Protein 1B73 (pdb70)

GO terms:
  GO:0008881 glutamate racemase activity (F, EXP)

CATH classification: 3.40.50.1860 (+1 more: 3.40.50.1860)

Solvent-accessible surface area: 12298 Å² total; per-residue (Å²): 41,55,0,0,0,1,10,15,11,31,54,0,0,59,6,2,83,25,0,46,128,104,7,149,70,0,20,1,2,0,2,0,0,14,58,65,70,86,6,15,122,108,69,119,110,19,0,14,113,12,0,39,82,4,0,15,23,0,79,113,44,49,8,61,4,0,0,0,15,16,13,4,0,10,12,46,0,35,126,76,0,105,153,78,10,153,37,62,11,32,6,5,5,72,15,0,0,122,34,0,30,145,89,0,199,75,63,65,0,0,0,0,0,24,33,12,1,29,158,24,13,3,3,35,124,49,0,108,147,40,49,12,90,31,24,26,83,29,4,4,94,57,59,117,162,31,142,54,59,108,9,124,37,126,66,6,108,125,21,1,92,130,53,0,134,70,0,105,70,91,20,37,0,1,0,21,10,33,71,92,57,0,2,73,84,106,31,0,35,109,37,26,31,135,13,88,31,7,84,20,16,77,12,0,0,79,46,0,112,132,114,15,135,71,65,25,98,40,48,40,68,0,9,0,42,59,73,23,108,89,6,89,103,71,1,77,101,46,30,56,172,88,83,102,33,64,76,11,118,38,161,151

Secondary structure (DSSP, 8-state):
-EEEEEESSSGGGTHHHHHHHHSTT-EEEEEE-TTT---TTS-HHHHHHHHHHHHHHHHTTT-SEEEE--HHHHTTSHHHHHHHSSS-EEESHHHHHHHHHHH-SS-EEEEEE-HHHHHH-HHHHHHHTTS-EEEEEEPP--TTTS-GGGGSGGGHHHHHHHHSTTTTTT-SEEEE----TT--HHHHHHHS-S-EEE-HHHHHHHTTTTT----S---EEEEESS--TTHHHHHHHHHSS---EEETTS--

Sequence (252 aa):
MKIGIFDSGVGGLTVLKAIRNRYRKVDIVYLGDTARVPYGIRSKDTIIRYSLECAGFLKDKGVDIIVVACNTASAYALERLKKEINVPVFGVIEPGVKEALKKSRNKKIGVIGTPATVKSGAYQRKLEEGGADVFAKACPLFAPLAEEGLLEGEITRKVVEHYLKEFKGKIDTLILGCTHYPLLKKEIKKFLGDAEVVDSSEALSLSLHNFIKDDGSSSLELFFTDLSPNLQFLIKLILGRDYPVKLAEGVF

Organism: Aquifex pyrophilus (NCBI:txid2714)

Foldseek 3Di:
DEEEEEEQACPRVLLVVLLCVVLVAHHYEYEHAPVVRVQLVDDLVVLQVVVLVSLVLVVVVVGAEYEYEALLSQLRHPVVNVVPRVHHYHYLQLLLQVVQLVPFDQQAEEEEAAPRNLVSCSNVVSSVVSPHRYDYFYDDPPCVPDNLVVCPPPNVLVVQCVGCVVVQARHQEYEHRDDDPPRHVVSNCPRRPPHHYGPSSNSRSVVCVVVDDSHHRSHYAAEYQDPDDCSQVVSCVSNVHGDDHAYRVGVD

Nearest PDB structures (foldseek):
  1b73-assembly1_A  TM=1.004E+00  e=2.971E-51  Aquifex pyrophilus
  2gzm-assembly1_A  TM=8.360E-01  e=8.674E-23  Bacillus anthracis
  3isv-assembly2_A  TM=8.421E-01  e=7.686E-21  Listeria monocytogenes EGD-e
  2dwu-assembly2_C  TM=8.526E-01  e=7.686E-21  Bacillus anthracis
  2jfq-assembly1_B  TM=8.556E-01  e=6.598E-20  Staphylococcus aureus

InterPro domains:
  IPR001920 Asp/Glu racemase [G3DSA:3.40.50.1860] (3-229)
  IPR001920 Asp/Glu racemase [G3DSA:3.40.50.1860] (92-200)
  IPR001920 Asp/Glu racemase [SSF53681] (1-103)
  IPR001920 Asp/Glu racemase [SSF53681] (106-245)
  IPR004391 Glutamate racemase [MF_00258] (1-242)
  IPR004391 Glutamate racemase [TIGR00067] (3-215)
  IPR015942 Asp/Glu/hydantoin racemase [PF01177] (18-203)
  IPR018187 Asp/Glu racemase, active site 1 [PS00923] (67-75)
  IPR033134 Asp/Glu racemase, active site 2 [PS00924] (174-184)

Structure (mmCIF, N/CA/C/O backbone):
data_1B73
#
_entry.id   1B73
#
_cell.length_a   72.170
_cell.length_b   72.170
_cell.length_c   184.990
_cell.angle_alpha   90.00
_cell.angle_beta   90.00
_cell.angle_gamma   120.00
#
_symmetry.space_group_name_H-M   'P 65 2 2'
#
loop_
_entity.id
_entity.type
_entity.pdbx_description
1 polymer 'GLUTAMATE RACEMASE'
2 water water
#
loop_
_atom_site.group_PDB
_atom_site.id
_atom_site.type_symbol
_atom_site.label_atom_id
_atom_site.label_alt_id
_atom_site.label_comp_id
_atom_site.label_asym_id
_atom_site.label_entity_id
_atom_site.label_seq_id
_atom_site.pdbx_PDB_ins_code
_atom_site.Cartn_x
_atom_site.Cartn_y
_atom_site.Cartn_z
_atom_site.occupancy
_atom_site.B_iso_or_equiv
_atom_site.auth_seq_id
_atom_site.auth_comp_id
_atom_site.auth_asym_id
_atom_site.auth_atom_id
_atom_site.pdbx_PDB_model_num
ATOM 1 N N . MET A 1 1 ? 36.522 52.832 40.624 1.00 42.76 1 MET A N 1
ATOM 2 C CA . MET A 1 1 ? 35.646 51.702 40.412 1.00 34.95 1 MET A CA 1
ATOM 3 C C . MET A 1 1 ? 35.577 51.386 38.910 1.00 38.05 1 MET A C 1
ATOM 4 O O . MET A 1 1 ? 35.175 52.228 38.102 1.00 37.04 1 MET A O 1
ATOM 9 N N . LYS A 1 2 ? 35.974 50.170 38.552 1.00 32.38 2 LYS A N 1
ATOM 10 C CA . LYS A 1 2 ? 35.899 49.688 37.184 1.00 26.11 2 LYS A CA 1
ATOM 11 C C . LYS A 1 2 ? 35.090 48.415 37.248 1.00 23.44 2 LYS A C 1
ATOM 12 O O . LYS A 1 2 ? 35.431 47.518 38.033 1.00 21.27 2 LYS A O 1
ATOM 18 N N . ILE A 1 3 ? 34.041 48.304 36.410 1.00 19.13 3 ILE A N 1
ATOM 19 C CA . ILE A 1 3 ? 33.210 47.089 36.409 1.00 16.63 3 ILE A CA 1
ATOM 20 C C . ILE A 1 3 ? 33.584 46.272 35.200 1.00 18.06 3 ILE A C 1
ATOM 21 O O . ILE A 1 3 ? 33.896 46.842 34.163 1.00 21.36 3 ILE A O 1
ATOM 26 N N . GLY A 1 4 ? 33.778 44.963 35.389 1.00 15.97 4 GLY A N 1
ATOM 27 C CA . GLY A 1 4 ? 34.086 44.092 34.279 1.00 8.43 4 GLY A CA 1
ATOM 28 C C . GLY A 1 4 ? 32.872 43.217 34.067 1.00 17.01 4 GLY A C 1
ATOM 29 O O . GLY A 1 4 ? 32.412 42.625 35.036 1.00 19.85 4 GLY A O 1
ATOM 30 N N . ILE A 1 5 ? 32.232 43.285 32.882 1.00 18.55 5 ILE A N 1
ATOM 31 C CA . ILE A 1 5 ? 31.082 42.428 32.627 1.00 15.00 5 ILE A CA 1
ATOM 32 C C . ILE A 1 5 ? 31.595 41.418 31.647 1.00 19.17 5 ILE A C 1
ATOM 33 O O . ILE A 1 5 ? 32.431 41.738 30.816 1.00 28.25 5 ILE A O 1
ATOM 38 N N . PHE A 1 6 ? 31.130 40.186 31.710 1.00 19.08 6 PHE A N 1
ATOM 39 C CA . PHE A 1 6 ? 31.647 39.252 30.737 1.00 16.10 6 PHE A CA 1
ATOM 40 C C . PHE A 1 6 ? 30.523 38.370 30.311 1.00 22.00 6 PHE A C 1
ATOM 41 O O . PHE A 1 6 ? 29.691 38.033 31.114 1.00 18.02 6 PHE A O 1
ATOM 49 N N . ASP A 1 7 ? 30.487 38.023 29.024 1.00 25.91 7 ASP A N 1
ATOM 50 C CA . ASP A 1 7 ? 29.403 37.186 28.470 1.00 28.67 7 ASP A CA 1
ATOM 51 C C . ASP A 1 7 ? 29.972 36.405 27.292 1.00 31.60 7 ASP A C 1
ATOM 52 O O . ASP A 1 7 ? 31.140 36.599 26.909 1.00 36.61 7 ASP A O 1
ATOM 57 N N . SER A 1 8 ? 29.176 35.496 26.736 1.00 26.36 8 SER A N 1
ATOM 58 C CA . SER A 1 8 ? 29.615 34.714 25.602 1.00 25.13 8 SER A CA 1
ATOM 59 C C . SER A 1 8 ? 29.415 35.455 24.315 1.00 26.71 8 SER A C 1
ATOM 60 O O . SER A 1 8 ? 30.182 35.268 23.361 1.00 29.37 8 SER A O 1
ATOM 63 N N . GLY A 1 9 ? 28.383 36.292 24.285 1.00 25.07 9 GLY A N 1
ATOM 64 C CA . GLY A 1 9 ? 28.058 37.008 23.072 1.00 13.16 9 GLY A CA 1
ATOM 65 C C . GLY A 1 9 ? 27.740 38.449 23.339 1.00 12.88 9 GLY A C 1
ATOM 66 O O . GLY A 1 9 ? 28.555 39.106 23.958 1.00 17.53 9 GLY A O 1
ATOM 67 N N . VAL A 1 10 ? 26.646 38.978 22.775 1.00 13.85 10 VAL A N 1
ATOM 68 C CA . VAL A 1 10 ? 26.299 40.390 22.953 1.00 15.00 10 VAL A CA 1
ATOM 69 C C . VAL A 1 10 ? 25.077 40.565 23.833 1.00 15.26 10 VAL A C 1
ATOM 70 O O . VAL A 1 10 ? 24.612 41.694 24.013 1.00 12.93 10 VAL A O 1
ATOM 74 N N . GLY A 1 11 ? 24.508 39.446 24.302 1.00 15.64 11 GLY A N 1
ATOM 75 C CA . GLY A 1 11 ? 23.319 39.535 25.116 1.00 22.38 11 GLY A CA 1
ATOM 76 C C . GLY A 1 11 ? 23.594 40.284 26.412 1.00 28.73 11 GLY A C 1
ATOM 77 O O . GLY A 1 11 ? 22.640 40.743 27.043 1.00 35.39 11 GLY A O 1
ATOM 78 N N . GLY A 1 12 ? 24.883 40.386 26.782 1.00 26.71 12 GLY A N 1
ATOM 79 C CA . GLY A 1 12 ? 25.348 41.031 28.009 1.00 19.01 12 GLY A CA 1
ATOM 80 C C . GLY A 1 12 ? 25.479 42.541 27.861 1.00 25.51 12 GLY A C 1
ATOM 81 O O . GLY A 1 12 ? 25.658 43.274 28.853 1.00 30.31 12 GLY A O 1
ATOM 82 N N . LEU A 1 13 ? 25.401 43.036 26.636 1.00 23.24 13 LEU A N 1
ATOM 83 C CA . LEU A 1 13 ? 25.492 44.473 26.397 1.00 19.11 13 LEU A CA 1
ATOM 84 C C . LEU A 1 13 ? 24.209 45.181 26.895 1.00 20.72 13 LEU A C 1
ATOM 85 O O . LEU A 1 13 ? 24.112 46.439 26.896 1.00 21.13 13 LEU A O 1
ATOM 90 N N . THR A 1 14 ? 23.241 44.364 27.313 1.00 15.70 14 THR A N 1
ATOM 91 C CA . THR A 1 14 ? 21.965 44.801 27.889 1.00 21.13 14 THR A CA 1
ATOM 92 C C . THR A 1 14 ? 22.204 45.238 29.348 1.00 26.50 14 THR A C 1
ATOM 93 O O . THR A 1 14 ? 21.805 46.330 29.763 1.00 28.93 14 THR A O 1
ATOM 97 N N . VAL A 1 15 ? 22.687 44.296 30.150 1.00 26.37 15 VAL A N 1
ATOM 98 C CA . VAL A 1 15 ? 23.030 44.505 31.561 1.00 22.15 15 VAL A CA 1
ATOM 99 C C . VAL A 1 15 ? 23.912 45.727 31.566 1.00 23.85 15 VAL A C 1
ATOM 100 O O . VAL A 1 15 ? 23.600 46.709 32.263 1.00 27.05 15 VAL A O 1
ATOM 104 N N . LEU A 1 16 ? 25.004 45.666 30.786 1.00 21.01 16 LEU A N 1
ATOM 105 C CA . LEU A 1 16 ? 25.964 46.765 30.637 1.00 18.78 16 LEU A CA 1
ATOM 106 C C . LEU A 1 16 ? 25.368 48.142 30.437 1.00 20.94 16 LEU A C 1
ATOM 107 O O . LEU A 1 16 ? 25.947 49.138 30.876 1.00 19.34 16 LEU A O 1
ATOM 112 N N . LYS A 1 17 ? 24.242 48.216 29.722 1.00 27.56 17 LYS A N 1
ATOM 113 C CA . LYS A 1 17 ? 23.533 49.474 29.481 1.00 33.72 17 LYS A CA 1
ATOM 114 C C . LYS A 1 17 ? 22.787 49.888 30.751 1.00 35.48 17 LYS A C 1
ATOM 115 O O . LYS A 1 17 ? 22.634 51.081 31.024 1.00 40.05 17 LYS A O 1
ATOM 121 N N . ALA A 1 18 ? 22.282 48.903 31.492 1.00 30.48 18 ALA A N 1
ATOM 122 C CA . ALA A 1 18 ? 21.533 49.135 32.735 1.00 28.85 18 ALA A CA 1
ATOM 123 C C . ALA A 1 18 ? 22.485 49.709 33.783 1.00 28.60 18 ALA A C 1
ATOM 124 O O . ALA A 1 18 ? 22.251 50.825 34.353 1.00 26.27 18 ALA A O 1
ATOM 126 N N . ILE A 1 19 ? 23.563 48.956 34.015 1.00 24.32 19 ILE A N 1
ATOM 127 C CA . ILE A 1 19 ? 24.649 49.328 34.927 1.00 16.26 19 ILE A CA 1
ATOM 128 C C . ILE A 1 19 ? 24.961 50.762 34.596 1.00 20.13 19 ILE A C 1
ATOM 129 O O . ILE A 1 19 ? 24.335 51.629 35.159 1.00 24.62 19 ILE A O 1
ATOM 134 N N . ARG A 1 20 ? 25.670 50.971 33.493 1.00 26.19 20 ARG A N 1
ATOM 135 C CA . ARG A 1 20 ? 26.028 52.293 32.959 1.00 25.99 20 ARG A CA 1
ATOM 136 C C . ARG A 1 20 ? 25.022 53.458 33.081 1.00 29.48 20 ARG A C 1
ATOM 137 O O . ARG A 1 20 ? 25.425 54.620 33.072 1.00 31.97 20 ARG A O 1
ATOM 145 N N . ASN A 1 21 ? 23.721 53.195 33.052 1.00 30.74 21 ASN A N 1
ATOM 146 C CA . ASN A 1 21 ? 22.770 54.320 33.208 1.00 35.09 21 ASN A CA 1
ATOM 147 C C . ASN A 1 21 ? 22.564 54.608 34.683 1.00 37.15 21 ASN A C 1
ATOM 148 O O . ASN A 1 21 ? 22.306 55.740 35.069 1.00 36.43 21 ASN A O 1
ATOM 153 N N . ARG A 1 22 ? 22.628 53.558 35.491 1.00 36.97 22 ARG A N 1
ATOM 154 C CA . ARG A 1 22 ? 22.464 53.650 36.926 1.00 31.97 22 ARG A CA 1
ATOM 155 C C . ARG A 1 22 ? 23.769 54.112 37.540 1.00 31.63 22 ARG A C 1
ATOM 156 O O . ARG A 1 22 ? 23.779 55.081 38.319 1.00 33.17 22 ARG A O 1
ATOM 164 N N . TYR A 1 23 ? 24.877 53.463 37.172 1.00 25.77 23 TYR A N 1
ATOM 165 C CA . TYR A 1 23 ? 26.146 53.859 37.722 1.00 24.70 23 TYR A CA 1
ATOM 166 C C . TYR A 1 23 ? 26.833 54.690 36.663 1.00 23.37 23 TYR A C 1
ATOM 167 O O . TYR A 1 23 ? 27.847 54.272 36.071 1.00 18.71 23 TYR A O 1
ATOM 176 N N . ARG A 1 24 ? 26.324 55.921 36.518 1.00 20.34 24 ARG A N 1
ATOM 177 C CA . ARG A 1 24 ? 26.824 56.880 35.513 1.00 25.21 24 ARG A CA 1
ATOM 178 C C . ARG A 1 24 ? 28.302 57.228 35.432 1.00 22.98 24 ARG A C 1
ATOM 179 O O . ARG A 1 24 ? 28.781 57.686 34.386 1.00 25.69 24 ARG A O 1
ATOM 187 N N . LYS A 1 25 ? 29.068 56.961 36.472 1.00 25.86 25 LYS A N 1
ATOM 188 C CA . LYS A 1 25 ? 30.478 57.321 36.358 1.00 26.80 25 LYS A CA 1
ATOM 189 C C . LYS A 1 25 ? 31.475 56.215 36.493 1.00 28.36 25 LYS A C 1
ATOM 190 O O . LYS A 1 25 ? 32.677 56.427 36.340 1.00 24.58 25 LYS A O 1
ATOM 196 N N . VAL A 1 26 ? 30.973 55.010 36.678 1.00 27.80 26 VAL A N 1
ATOM 197 C CA . VAL A 1 26 ? 31.866 53.876 36.846 1.00 28.67 26 VAL A CA 1
ATOM 198 C C . VAL A 1 26 ? 32.509 53.545 35.515 1.00 29.19 26 VAL A C 1
ATOM 199 O O . VAL A 1 26 ? 31.941 53.888 34.491 1.00 39.41 26 VAL A O 1
ATOM 203 N N . ASP A 1 27 ? 33.730 52.997 35.522 1.00 25.83 27 ASP A N 1
ATOM 204 C CA . ASP A 1 27 ? 34.419 52.627 34.290 1.00 18.96 27 ASP A CA 1
ATOM 205 C C . ASP A 1 27 ? 34.085 51.183 34.031 1.00 22.10 27 ASP A C 1
ATOM 206 O O . ASP A 1 27 ? 34.062 50.353 34.957 1.00 30.80 27 ASP A O 1
ATOM 211 N N . ILE A 1 28 ? 33.981 50.851 32.757 1.00 19.13 28 ILE A N 1
ATOM 212 C CA . ILE A 1 28 ? 33.572 49.527 32.328 1.00 12.88 28 ILE A CA 1
ATOM 213 C C . ILE A 1 28 ? 34.472 48.915 31.219 1.00 16.47 28 ILE A C 1
ATOM 214 O O . ILE A 1 28 ? 35.223 49.605 30.496 1.00 20.24 28 ILE A O 1
ATOM 219 N N . VAL A 1 29 ? 34.519 47.598 31.247 1.00 13.01 29 VAL A N 1
ATOM 220 C CA . VAL A 1 29 ? 35.260 46.785 30.376 1.00 9.77 29 VAL A CA 1
ATOM 221 C C . VAL A 1 29 ? 34.459 45.531 30.212 1.00 18.55 29 VAL A C 1
ATOM 222 O O . VAL A 1 29 ? 34.268 44.773 31.137 1.00 19.25 29 VAL A O 1
ATOM 226 N N . TYR A 1 30 ? 34.019 45.329 28.981 1.00 19.34 30 TYR A N 1
ATOM 227 C CA . TYR A 1 30 ? 33.203 44.233 28.611 1.00 8.52 30 TYR A CA 1
ATOM 228 C C . TYR A 1 30 ? 34.066 43.219 27.887 1.00 6.41 30 TYR A C 1
ATOM 229 O O . TYR A 1 30 ? 35.099 43.576 27.385 1.00 16.09 30 TYR A O 1
ATOM 238 N N . LEU A 1 31 ? 33.777 41.934 28.019 1.00 10.73 31 LEU A N 1
ATOM 239 C CA . LEU A 1 31 ? 34.494 40.931 27.236 1.00 8.53 31 LEU A CA 1
ATOM 240 C C . LEU A 1 31 ? 33.472 39.870 26.800 1.00 14.26 31 LEU A C 1
ATOM 241 O O . LEU A 1 31 ? 32.823 39.292 27.636 1.00 17.20 31 LEU A O 1
ATOM 246 N N . GLY A 1 32 ? 33.229 39.748 25.479 1.00 15.71 32 GLY A N 1
ATOM 247 C CA . GLY A 1 32 ? 32.321 38.730 24.955 1.00 14.27 32 GLY A CA 1
ATOM 248 C C . GLY A 1 32 ? 33.137 37.561 24.449 1.00 17.65 32 GLY A C 1
ATOM 249 O O . GLY A 1 32 ? 34.216 37.765 23.959 1.00 25.79 32 GLY A O 1
ATOM 250 N N . ASP A 1 33 ? 32.730 36.326 24.703 1.00 22.67 33 ASP A N 1
ATOM 251 C CA . ASP A 1 33 ? 33.484 35.201 24.188 1.00 24.87 33 ASP A CA 1
ATOM 252 C C . ASP A 1 33 ? 32.877 34.733 22.855 1.00 27.49 33 ASP A C 1
ATOM 253 O O . ASP A 1 33 ? 32.297 33.660 22.757 1.00 29.51 33 ASP A O 1
ATOM 258 N N . THR A 1 34 ? 32.985 35.583 21.838 1.00 31.48 34 THR A N 1
ATOM 259 C CA . THR A 1 34 ? 32.447 35.290 20.517 1.00 26.84 34 THR A CA 1
ATOM 260 C C . THR A 1 34 ? 33.085 34.112 19.791 1.00 23.25 34 THR A C 1
ATOM 261 O O . THR A 1 34 ? 32.402 33.411 19.070 1.00 24.97 34 THR A O 1
ATOM 265 N N . ALA A 1 35 ? 34.355 33.847 20.065 1.00 24.10 35 ALA A N 1
ATOM 266 C CA . ALA A 1 35 ? 35.108 32.769 19.437 1.00 24.39 35 ALA A CA 1
ATOM 267 C C . ALA A 1 35 ? 34.661 31.401 19.863 1.00 28.30 35 ALA A C 1
ATOM 268 O O . ALA A 1 35 ? 35.047 30.411 19.269 1.00 34.96 35 ALA A O 1
ATOM 270 N N . ARG A 1 36 ? 33.905 31.347 20.953 1.00 31.73 36 ARG A N 1
ATOM 271 C CA . ARG A 1 36 ? 33.439 30.093 21.522 1.00 27.95 36 ARG A CA 1
ATOM 272 C C . ARG A 1 36 ? 31.934 30.119 21.777 1.00 31.52 36 ARG A C 1
ATOM 273 O O . ARG A 1 36 ? 31.369 29.134 22.239 1.00 30.62 36 ARG A O 1
ATOM 281 N N . VAL A 1 37 ? 31.314 31.227 21.387 1.00 37.93 37 VAL A N 1
ATOM 282 C CA . VAL A 1 37 ? 29.896 31.534 21.580 1.00 46.27 37 VAL A CA 1
ATOM 283 C C . VAL A 1 37 ? 28.803 30.499 21.837 1.00 52.82 37 VAL A C 1
ATOM 284 O O . VAL A 1 37 ? 27.901 30.778 22.645 1.00 59.28 37 VAL A O 1
ATOM 288 N N . PRO A 1 38 ? 28.803 29.335 21.144 1.00 54.03 38 PRO A N 1
ATOM 289 C CA . PRO A 1 38 ? 27.694 28.430 21.518 1.00 54.38 38 PRO A CA 1
ATOM 290 C C . PRO A 1 38 ? 28.049 27.716 22.859 1.00 54.48 38 PRO A C 1
ATOM 291 O O . PRO A 1 38 ? 28.377 26.521 22.888 1.00 53.67 38 PRO A O 1
ATOM 295 N N . TYR A 1 39 ? 28.004 28.492 23.950 1.00 52.98 39 TYR A N 1
ATOM 296 C CA . TYR A 1 39 ? 28.322 28.041 25.317 1.00 49.21 39 TYR A CA 1
ATOM 297 C C . TYR A 1 39 ? 27.364 27.020 25.932 1.00 50.17 39 TYR A C 1
ATOM 298 O O . TYR A 1 39 ? 27.785 25.965 26.422 1.00 45.15 39 TYR A O 1
ATOM 307 N N . GLY A 1 40 ? 26.087 27.397 25.962 1.00 54.19 40 GLY A N 1
ATOM 308 C CA . GLY A 1 40 ? 25.028 26.583 26.541 1.00 52.74 40 GLY A CA 1
ATOM 309 C C . GLY A 1 40 ? 24.876 25.128 26.150 1.00 53.06 40 GLY A C 1
ATOM 310 O O . GLY A 1 40 ? 23.810 24.568 26.372 1.00 54.43 40 GLY A O 1
ATOM 311 N N . ILE A 1 41 ? 25.902 24.521 25.562 1.00 54.75 41 ILE A N 1
ATOM 312 C CA . ILE A 1 41 ? 25.855 23.108 25.174 1.00 61.44 41 ILE A CA 1
ATOM 313 C C . ILE A 1 41 ? 27.064 22.410 25.753 1.00 63.31 41 ILE A C 1
ATOM 314 O O . ILE A 1 41 ? 27.056 21.187 25.951 1.00 69.07 41 ILE A O 1
ATOM 319 N N . ARG A 1 42 ? 28.108 23.198 26.011 1.00 61.81 42 ARG A N 1
ATOM 320 C CA . ARG A 1 42 ? 29.348 22.678 26.553 1.00 57.61 42 ARG A CA 1
ATOM 321 C C . ARG A 1 42 ? 29.158 22.169 27.972 1.00 51.87 42 ARG A C 1
ATOM 322 O O . ARG A 1 42 ? 28.130 22.446 28.614 1.00 43.88 42 ARG A O 1
ATOM 330 N N . SER A 1 43 ? 30.117 21.350 28.410 1.00 48.34 43 SER A N 1
ATOM 331 C CA . SER A 1 43 ? 30.122 20.748 29.734 1.00 45.63 43 SER A CA 1
ATOM 332 C C . SER A 1 43 ? 30.268 21.747 30.846 1.00 45.73 43 SER A C 1
ATOM 333 O O . SER A 1 43 ? 30.695 22.887 30.634 1.00 47.65 43 SER A O 1
ATOM 336 N N . LYS A 1 44 ? 29.987 21.269 32.053 1.00 41.58 44 LYS A N 1
ATOM 337 C CA . LYS A 1 44 ? 30.119 22.051 33.261 1.00 35.93 44 LYS A CA 1
ATOM 338 C C . LYS A 1 44 ? 31.597 22.486 33.312 1.00 34.07 44 LYS A C 1
ATOM 339 O O . LYS A 1 44 ? 31.906 23.674 33.181 1.00 29.61 44 LYS A O 1
ATOM 345 N N . ASP A 1 45 ? 32.508 21.509 33.304 1.00 29.93 45 ASP A N 1
ATOM 346 C CA . ASP A 1 45 ? 33.932 21.800 33.347 1.00 31.48 45 ASP A CA 1
ATOM 347 C C . ASP A 1 45 ? 34.471 22.686 32.235 1.00 29.56 45 ASP A C 1
ATOM 348 O O . ASP A 1 45 ? 35.553 23.284 32.392 1.00 32.34 45 ASP A O 1
ATOM 353 N N . THR A 1 46 ? 33.729 22.775 31.127 1.00 30.96 46 THR A N 1
ATOM 354 C CA . THR A 1 46 ? 34.130 23.589 29.966 1.00 31.27 46 THR A CA 1
ATOM 355 C C . THR A 1 46 ? 33.718 25.006 30.253 1.00 31.48 46 THR A C 1
ATOM 356 O O . THR A 1 46 ? 34.466 25.947 29.997 1.00 33.81 46 THR A O 1
ATOM 360 N N . ILE A 1 47 ? 32.499 25.131 30.787 1.00 28.47 47 ILE A N 1
ATOM 361 C CA . ILE A 1 47 ? 31.903 26.413 31.135 1.00 20.84 47 ILE A CA 1
ATOM 362 C C . ILE A 1 47 ? 32.673 27.093 32.243 1.00 20.60 47 ILE A C 1
ATOM 363 O O . ILE A 1 47 ? 32.793 28.324 32.275 1.00 22.41 47 ILE A O 1
ATOM 368 N N . ILE A 1 48 ? 33.174 26.293 33.172 1.00 21.78 48 ILE A N 1
ATOM 369 C CA . ILE A 1 48 ? 34.002 26.792 34.273 1.00 23.88 48 ILE A CA 1
ATOM 370 C C . ILE A 1 48 ? 35.406 27.161 33.762 1.00 28.60 48 ILE A C 1
ATOM 371 O O . ILE A 1 48 ? 36.059 28.027 34.336 1.00 38.50 48 ILE A O 1
ATOM 376 N N . ARG A 1 49 ? 35.891 26.495 32.714 1.00 27.86 49 ARG A N 1
ATOM 377 C CA . ARG A 1 49 ? 37.243 26.811 32.172 1.00 29.31 49 ARG A CA 1
ATOM 378 C C . ARG A 1 49 ? 37.215 28.097 31.333 1.00 25.48 49 ARG A C 1
ATOM 379 O O . ARG A 1 49 ? 38.095 28.916 31.437 1.00 19.37 49 ARG A O 1
ATOM 387 N N . TYR A 1 50 ? 36.197 28.249 30.492 1.00 23.34 50 TYR A N 1
ATOM 388 C CA . TYR A 1 50 ? 35.995 29.427 29.636 1.00 27.38 50 TYR A CA 1
ATOM 389 C C . TYR A 1 50 ? 35.705 30.692 30.436 1.00 26.13 50 TYR A C 1
ATOM 390 O O . TYR A 1 50 ? 35.968 31.820 29.987 1.00 23.39 50 TYR A O 1
ATOM 399 N N . SER A 1 51 ? 35.075 30.477 31.595 1.00 27.17 51 SER A N 1
ATOM 400 C CA . SER A 1 51 ? 34.665 31.496 32.546 1.00 20.03 51 SER A CA 1
ATOM 401 C C . SER A 1 51 ? 35.873 31.948 33.327 1.00 18.14 51 SER A C 1
ATOM 402 O O . SER A 1 51 ? 36.084 33.129 33.576 1.00 18.74 51 SER A O 1
ATOM 405 N N . LEU A 1 52 ? 36.678 30.986 33.758 1.00 18.18 52 LEU A N 1
ATOM 406 C CA . LEU A 1 52 ? 37.890 31.283 34.489 1.00 17.75 52 LEU A CA 1
ATOM 407 C C . LEU A 1 52 ? 38.742 32.199 33.615 1.00 20.96 52 LEU A C 1
ATOM 408 O O . LEU A 1 52 ? 39.120 33.324 34.032 1.00 23.52 52 LEU A O 1
ATOM 413 N N . GLU A 1 53 ? 38.950 31.771 32.369 1.00 22.39 53 GLU A N 1
ATOM 414 C CA . GLU A 1 53 ? 39.773 32.499 31.390 1.00 24.71 53 GLU A CA 1
ATOM 415 C C . GLU A 1 53 ? 39.330 33.926 31.075 1.00 20.74 53 GLU A C 1
ATOM 416 O O . GLU A 1 53 ? 40.162 34.857 30.989 1.00 25.18 53 GLU A O 1
ATOM 422 N N . CYS A 1 54 ? 38.039 34.10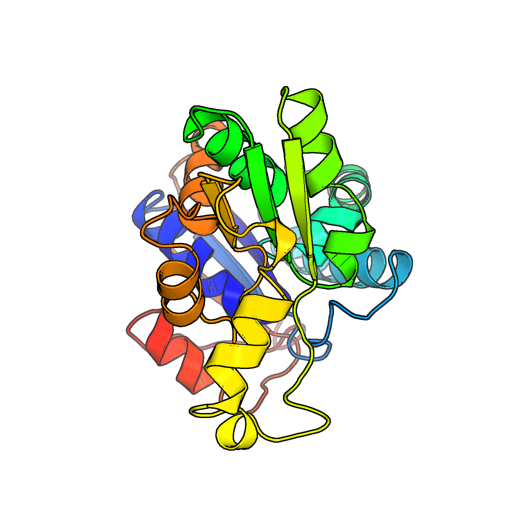9 30.869 1.00 18.27 54 CYS A N 1
ATOM 423 C CA . CYS A 1 54 ? 37.499 35.430 30.578 1.00 15.49 54 CYS A CA 1
ATOM 424 C C . CYS A 1 54 ? 37.542 36.319 31.808 1.00 18.11 54 CYS A C 1
ATOM 425 O O . CYS A 1 54 ? 37.674 37.525 31.675 1.00 20.37 54 CYS A O 1
ATOM 428 N N . ALA A 1 55 ? 37.341 35.758 33.000 1.00 24.06 55 ALA A N 1
ATOM 429 C CA . ALA A 1 55 ? 37.367 36.530 34.281 1.00 19.14 55 ALA A CA 1
ATOM 430 C C . ALA A 1 55 ? 38.778 36.963 34.554 1.00 14.97 55 ALA A C 1
ATOM 431 O O . ALA A 1 55 ? 39.046 38.087 35.026 1.00 17.09 55 ALA A O 1
ATOM 433 N N . GLY A 1 56 ? 39.685 36.052 34.311 1.00 12.25 56 GLY A N 1
ATOM 434 C CA . GLY A 1 56 ? 41.119 36.367 34.479 1.00 13.77 56 GLY A CA 1
ATOM 435 C C . GLY A 1 56 ? 41.539 37.439 33.520 1.00 18.61 56 GLY A C 1
ATOM 436 O O . GLY A 1 56 ? 42.314 38.328 33.864 1.00 23.36 56 GLY A O 1
ATOM 437 N N . PHE A 1 57 ? 41.006 37.393 32.295 1.00 17.56 57 PHE A N 1
ATOM 438 C CA . PHE A 1 57 ? 41.276 38.459 31.310 1.00 16.06 57 PHE A CA 1
ATOM 439 C C . PHE A 1 57 ? 40.889 39.797 31.881 1.00 10.43 57 PHE A C 1
ATOM 440 O O . PHE A 1 57 ? 41.615 40.749 31.785 1.00 13.53 57 PHE A O 1
ATOM 448 N N . LEU A 1 58 ? 39.678 39.900 32.384 1.00 16.99 58 LEU A N 1
ATOM 449 C CA . LEU A 1 58 ? 39.229 41.166 32.981 1.00 19.96 58 LEU A CA 1
ATOM 450 C C . LEU A 1 58 ? 39.998 41.477 34.269 1.00 24.07 58 LEU A C 1
ATOM 451 O O . LEU A 1 58 ? 40.237 42.632 34.562 1.00 26.94 58 LEU A O 1
ATOM 456 N N . LYS A 1 59 ? 40.332 40.468 35.079 1.00 28.90 59 LYS A N 1
ATOM 457 C CA . LYS A 1 59 ? 41.004 40.743 36.347 1.00 26.56 59 LYS A CA 1
ATOM 458 C C . LYS A 1 59 ? 42.264 41.451 35.993 1.00 26.26 59 LYS A C 1
ATOM 459 O O . LYS A 1 59 ? 42.543 42.590 36.458 1.00 21.94 59 LYS A O 1
ATOM 465 N N . ASP A 1 60 ? 42.987 40.825 35.075 1.00 28.34 60 ASP A N 1
ATOM 466 C CA . ASP A 1 60 ? 44.212 41.420 34.608 1.00 30.61 60 ASP A CA 1
ATOM 467 C C . ASP A 1 60 ? 43.978 42.710 33.858 1.00 27.31 60 ASP A C 1
ATOM 468 O O . ASP A 1 60 ? 44.925 43.415 33.520 1.00 30.27 60 ASP A O 1
ATOM 473 N N . LYS A 1 61 ? 42.715 43.121 33.739 1.00 25.09 61 LYS A N 1
ATOM 474 C CA . LYS A 1 61 ? 42.439 44.379 33.056 1.00 25.94 61 LYS A CA 1
ATOM 475 C C . LYS A 1 61 ? 42.237 45.418 34.169 1.00 27.54 61 LYS A C 1
ATOM 476 O O . LYS A 1 61 ? 41.959 46.615 33.933 1.00 27.48 61 LYS A O 1
ATOM 482 N N . GLY A 1 62 ? 42.423 44.945 35.405 1.00 29.00 62 GLY A N 1
ATOM 483 C CA . GLY A 1 62 ? 42.306 45.812 36.565 1.00 20.01 62 GLY A CA 1
ATOM 484 C C . GLY A 1 62 ? 40.910 46.143 37.037 1.00 20.19 62 GLY A C 1
ATOM 485 O O . GLY A 1 62 ? 40.718 47.235 37.583 1.00 21.40 62 GLY A O 1
ATOM 486 N N . VAL A 1 63 ? 39.919 45.240 36.886 1.00 15.31 63 VAL A N 1
ATOM 487 C CA . VAL A 1 63 ? 38.591 45.592 37.363 1.00 14.75 63 VAL A CA 1
ATOM 488 C C . VAL A 1 63 ? 38.417 45.268 38.847 1.00 22.57 63 VAL A C 1
ATOM 489 O O . VAL A 1 63 ? 39.137 44.410 39.402 1.00 24.86 63 VAL A O 1
ATOM 493 N N . ASP A 1 64 ? 37.373 45.859 39.437 1.00 23.17 64 ASP A N 1
ATOM 494 C CA . ASP A 1 64 ? 37.087 45.713 40.850 1.00 17.17 64 ASP A CA 1
ATOM 495 C C . ASP A 1 64 ? 36.084 44.632 41.197 1.00 19.48 64 ASP A C 1
ATOM 496 O O . ASP A 1 64 ? 36.201 44.030 42.229 1.00 18.60 64 ASP A O 1
ATOM 501 N N . ILE A 1 65 ? 35.129 44.384 40.305 1.00 22.95 65 ILE A N 1
ATOM 502 C CA . ILE A 1 65 ? 34.105 43.360 40.468 1.00 18.23 65 ILE A CA 1
ATOM 503 C C . ILE A 1 65 ? 33.930 42.790 39.057 1.00 19.18 65 ILE A C 1
ATOM 504 O O . ILE A 1 65 ? 34.295 43.441 38.070 1.00 17.64 65 ILE A O 1
ATOM 509 N N . ILE A 1 66 ? 33.365 41.581 38.958 1.00 16.10 66 ILE A N 1
ATOM 510 C CA . ILE A 1 66 ? 33.225 40.943 37.667 1.00 8.78 66 ILE A CA 1
ATOM 511 C C . ILE A 1 66 ? 31.814 40.463 37.600 1.00 13.85 66 ILE A C 1
ATOM 512 O O . ILE A 1 66 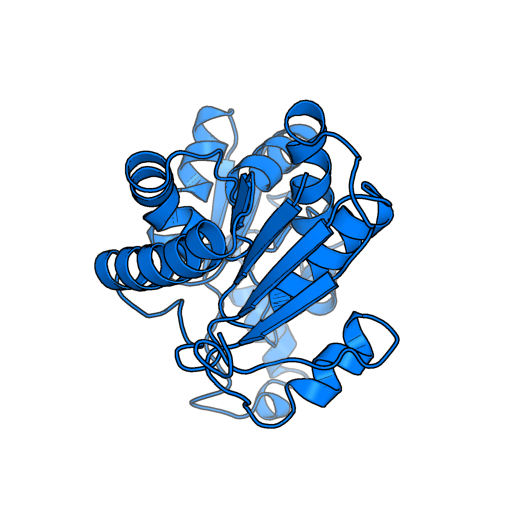? 31.380 39.710 38.433 1.00 16.60 66 ILE A O 1
ATOM 517 N N . VAL A 1 67 ? 31.049 41.052 36.684 1.00 13.65 67 VAL A N 1
ATOM 518 C CA . VAL A 1 67 ? 29.655 40.717 36.510 1.00 9.21 67 VAL A CA 1
ATOM 519 C C . VAL A 1 67 ? 29.564 39.680 35.405 1.00 12.66 67 VAL A C 1
ATOM 520 O O . VAL A 1 67 ? 30.082 39.911 34.310 1.00 15.31 67 VAL A O 1
ATOM 524 N N . VAL A 1 68 ? 29.006 38.501 35.667 1.00 13.44 68 VAL A N 1
ATOM 525 C CA . VAL A 1 68 ? 28.915 37.538 34.560 1.00 15.70 68 VAL A CA 1
ATOM 526 C C . VAL A 1 68 ? 27.441 37.404 34.166 1.00 22.32 68 VAL A C 1
ATOM 527 O O . VAL A 1 68 ? 26.664 36.843 34.927 1.00 26.92 68 VAL A O 1
ATOM 531 N N . ALA A 1 69 ? 27.057 38.058 33.056 1.00 17.24 69 ALA A N 1
ATOM 532 C CA . ALA A 1 69 ? 25.696 38.049 32.546 1.00 14.65 69 ALA A CA 1
ATOM 533 C C . ALA A 1 69 ? 25.141 36.834 31.849 1.00 16.37 69 ALA A C 1
ATOM 534 O O . ALA A 1 69 ? 23.980 36.866 31.432 1.00 25.37 69 ALA A O 1
ATOM 536 N N . CYS A 1 70 ? 25.896 35.747 31.798 1.00 16.36 70 CYS A N 1
ATOM 537 C CA . CYS A 1 70 ? 25.469 34.546 31.101 1.00 20.35 70 CYS A CA 1
ATOM 538 C C . CYS A 1 70 ? 24.892 33.602 32.164 1.00 24.40 70 CYS A C 1
ATOM 539 O O . CYS A 1 70 ? 25.534 33.402 33.216 1.00 24.86 70 CYS A O 1
ATOM 542 N N . ASN A 1 71 ? 23.707 33.036 31.908 1.00 22.07 71 ASN A N 1
ATOM 543 C CA . ASN A 1 71 ? 23.036 32.116 32.850 1.00 20.01 71 ASN A CA 1
ATOM 544 C C . ASN A 1 71 ? 23.780 30.804 33.049 1.00 24.22 71 ASN A C 1
ATOM 545 O O . ASN A 1 71 ? 23.724 30.197 34.112 1.00 28.67 71 ASN A O 1
ATOM 550 N N . THR A 1 72 ? 24.376 30.324 31.958 1.00 28.99 72 THR A N 1
ATOM 551 C CA . THR A 1 72 ? 25.137 29.083 31.893 1.00 27.74 72 THR A CA 1
ATOM 552 C C . THR A 1 72 ? 26.430 29.108 32.715 1.00 24.31 72 THR A C 1
ATOM 553 O O . THR A 1 72 ? 26.814 28.109 33.301 1.00 24.84 72 THR A O 1
ATOM 557 N N . ALA A 1 73 ? 27.113 30.252 32.734 1.00 20.02 73 ALA A N 1
ATOM 558 C CA . ALA A 1 73 ? 28.366 30.389 33.465 1.00 18.86 73 ALA A CA 1
ATOM 559 C C . ALA A 1 73 ? 28.020 30.729 34.888 1.00 22.46 73 ALA A C 1
ATOM 560 O O . ALA A 1 73 ? 28.688 30.287 35.832 1.00 27.93 73 ALA A O 1
ATOM 562 N N . SER A 1 74 ? 26.980 31.527 35.060 1.00 22.74 74 SER A N 1
ATOM 563 C CA . SER A 1 74 ? 26.528 31.867 36.408 1.00 21.12 74 SER A CA 1
ATOM 564 C C . SER A 1 74 ? 26.019 30.635 37.172 1.00 22.02 74 SER A C 1
ATOM 565 O O . SER A 1 74 ? 26.104 30.590 38.373 1.00 30.13 74 SER A O 1
ATOM 568 N N . ALA A 1 75 ? 25.505 29.651 36.443 1.00 25.27 75 ALA A N 1
ATOM 569 C CA . ALA A 1 75 ? 24.952 28.430 37.005 1.00 24.55 75 ALA A CA 1
ATOM 570 C C . ALA A 1 75 ? 25.992 27.370 37.292 1.00 25.52 75 ALA A C 1
ATOM 571 O O . ALA A 1 75 ? 25.719 26.431 38.013 1.00 31.61 75 ALA A O 1
ATOM 573 N N . TYR A 1 76 ? 27.187 27.513 36.735 1.00 25.09 76 TYR A N 1
ATOM 574 C CA . TYR A 1 76 ? 28.206 26.497 36.936 1.00 22.31 76 TYR A CA 1
ATOM 575 C C . TYR A 1 76 ? 29.528 27.021 37.422 1.00 23.85 76 TYR A C 1
ATOM 576 O O . TYR A 1 76 ? 30.249 26.275 38.035 1.00 25.98 76 TYR A O 1
ATOM 585 N N . ALA A 1 77 ? 29.896 28.253 37.049 1.00 19.04 77 ALA A N 1
ATOM 586 C CA . ALA A 1 77 ? 31.208 28.796 37.427 1.00 19.52 77 ALA A CA 1
ATOM 587 C C . ALA A 1 77 ? 31.407 29.842 38.522 1.00 18.67 77 ALA A C 1
ATOM 588 O O . ALA A 1 77 ? 32.545 30.253 38.763 1.00 19.70 77 ALA A O 1
ATOM 590 N N . LEU A 1 78 ? 30.351 30.293 39.179 1.00 19.63 78 LEU A N 1
ATOM 591 C CA . LEU A 1 78 ? 30.522 31.293 40.261 1.00 19.86 78 LEU A CA 1
ATOM 592 C C . LEU A 1 78 ? 31.368 30.861 41.448 1.00 21.73 78 LEU A C 1
ATOM 593 O O . LEU A 1 78 ? 32.072 31.680 42.021 1.00 25.27 78 LEU A O 1
ATOM 598 N N . GLU A 1 79 ? 31.347 29.589 41.822 1.00 22.74 79 GLU A N 1
ATOM 599 C CA . GLU A 1 79 ? 32.129 29.175 43.000 1.00 29.08 79 GLU A CA 1
ATOM 600 C C . GLU A 1 79 ? 33.607 29.325 42.709 1.00 27.87 79 GLU A C 1
ATOM 601 O O . GLU A 1 79 ? 34.326 30.036 43.397 1.00 35.35 79 GLU A O 1
ATOM 607 N N . ARG A 1 80 ? 33.975 28.759 41.574 1.00 30.87 80 ARG A N 1
ATOM 608 C CA . ARG A 1 80 ? 35.299 28.750 41.000 1.00 26.72 80 ARG A CA 1
ATOM 609 C C . ARG A 1 80 ? 35.862 30.124 40.718 1.00 27.34 80 ARG A C 1
ATOM 610 O O . ARG A 1 80 ? 37.034 30.342 40.907 1.00 26.97 80 ARG A O 1
ATOM 618 N N . LEU A 1 81 ? 35.033 31.005 40.157 1.00 30.77 81 LEU A N 1
ATOM 619 C CA . LEU A 1 81 ? 35.468 32.364 39.816 1.00 28.15 81 LEU A CA 1
ATOM 620 C C . LEU A 1 81 ? 35.886 33.048 41.092 1.00 26.70 81 LEU A C 1
ATOM 621 O O . LEU A 1 81 ? 37.031 33.453 41.212 1.00 28.03 81 LEU A O 1
ATOM 626 N N . LYS A 1 82 ? 34.966 33.085 42.056 1.00 28.06 82 LYS A N 1
ATOM 627 C CA . LYS A 1 82 ? 35.177 33.683 43.386 1.00 26.04 82 LYS A CA 1
ATOM 628 C C . LYS A 1 82 ? 36.437 33.150 44.039 1.00 22.61 82 LYS A C 1
ATOM 629 O O . LYS A 1 82 ? 37.345 33.899 44.433 1.00 22.00 82 LYS A O 1
ATOM 635 N N . LYS A 1 83 ? 36.541 31.840 44.037 1.00 19.22 83 LYS A N 1
ATOM 636 C CA . LYS A 1 83 ? 37.698 31.175 44.621 1.00 16.20 83 LYS A CA 1
ATOM 637 C C . LYS A 1 83 ? 39.013 31.441 43.909 1.00 18.42 83 LYS A C 1
ATOM 638 O O . LYS A 1 83 ? 40.041 31.138 44.456 1.00 27.11 83 LYS A O 1
ATOM 644 N N . GLU A 1 84 ? 39.002 31.901 42.656 1.00 27.08 84 GLU A N 1
ATOM 645 C CA . GLU A 1 84 ? 40.276 32.154 41.964 1.00 25.43 84 GLU A CA 1
ATOM 646 C C . GLU A 1 84 ? 40.609 33.588 41.606 1.00 23.09 84 GLU A C 1
ATOM 647 O O . GLU A 1 84 ? 41.760 33.925 41.384 1.00 19.41 84 GLU A O 1
ATOM 653 N N . ILE A 1 85 ? 39.595 34.440 41.622 1.00 21.19 85 ILE A N 1
ATOM 654 C CA . ILE A 1 85 ? 39.742 35.855 41.315 1.00 19.52 85 ILE A CA 1
ATOM 655 C C . ILE A 1 85 ? 39.476 36.495 42.684 1.00 22.66 85 ILE A C 1
ATOM 656 O O . ILE A 1 85 ? 38.450 36.280 43.307 1.00 23.12 85 ILE A O 1
ATOM 661 N N . ASN A 1 86 ? 40.431 37.241 43.184 1.00 29.13 86 ASN A N 1
ATOM 662 C CA . ASN A 1 86 ? 40.285 37.853 44.512 1.00 23.91 86 ASN A CA 1
ATOM 663 C C . ASN A 1 86 ? 39.393 39.111 44.438 1.00 21.26 86 ASN A C 1
ATOM 664 O O . ASN A 1 86 ? 39.832 40.228 44.762 1.00 17.53 86 ASN A O 1
ATOM 669 N N . VAL A 1 87 ? 38.195 38.960 43.882 1.00 11.99 87 VAL A N 1
ATOM 670 C CA . VAL A 1 87 ? 37.299 40.113 43.819 1.00 6.83 87 VAL A CA 1
ATOM 671 C C . VAL A 1 87 ? 35.894 39.623 43.852 1.00 4.51 87 VAL A C 1
ATOM 672 O O . VAL A 1 87 ? 35.630 38.427 43.624 1.00 10.45 87 VAL A O 1
ATOM 676 N N . PRO A 1 88 ? 34.964 40.547 44.065 1.00 3.36 88 PRO A N 1
ATOM 677 C CA . PRO A 1 88 ? 33.551 40.200 44.104 1.00 6.78 88 PRO A CA 1
ATOM 678 C C . PRO A 1 88 ? 33.058 39.769 42.711 1.00 14.92 88 PRO A C 1
ATOM 679 O O . PRO A 1 88 ? 33.198 40.510 41.747 1.00 17.39 88 PRO A O 1
ATOM 683 N N . VAL A 1 89 ? 32.314 38.657 42.665 1.00 16.94 89 VAL A N 1
ATOM 684 C CA . VAL A 1 89 ? 31.737 38.118 41.418 1.00 13.75 89 VAL A CA 1
ATOM 685 C C . VAL A 1 89 ? 30.199 38.039 41.484 1.00 18.80 89 VAL A C 1
ATOM 686 O O . VAL A 1 89 ? 29.630 37.461 42.426 1.00 22.27 89 VAL A O 1
ATOM 690 N N . PHE A 1 90 ? 29.500 38.592 40.482 1.00 20.95 90 PHE A N 1
ATOM 691 C CA . PHE A 1 90 ? 28.027 38.536 40.462 1.00 15.91 90 PHE A CA 1
ATOM 692 C C . PHE A 1 90 ? 27.368 37.971 39.198 1.00 19.31 90 PHE A C 1
ATOM 693 O O . PHE A 1 90 ? 27.375 38.602 38.155 1.00 17.91 90 PHE A O 1
ATOM 701 N N . GLY A 1 91 ? 26.566 36.925 39.382 1.00 19.83 91 GLY A N 1
ATOM 702 C CA . GLY A 1 91 ? 25.862 36.350 38.262 1.00 14.90 91 GLY A CA 1
ATOM 703 C C . GLY A 1 91 ? 24.436 36.837 38.156 1.00 16.65 91 GLY A C 1
ATOM 704 O O . GLY A 1 91 ? 23.932 37.520 38.992 1.00 17.32 91 GLY A O 1
ATOM 705 N N . VAL A 1 92 ? 23.736 36.359 37.152 1.00 16.77 92 VAL A N 1
ATOM 706 C CA . VAL A 1 92 ? 22.395 36.816 36.867 1.00 10.59 92 VAL A CA 1
ATOM 707 C C . VAL A 1 92 ? 21.259 35.910 37.342 1.00 17.61 92 VAL A C 1
ATOM 708 O O . VAL A 1 92 ? 20.048 36.214 37.135 1.00 14.39 92 VAL A O 1
ATOM 712 N N . ILE A 1 93 ? 21.610 34.816 38.004 1.00 14.89 93 ILE A N 1
ATOM 713 C CA . ILE A 1 93 ? 20.572 33.922 38.508 1.00 19.84 93 ILE A CA 1
ATOM 714 C C . ILE A 1 93 ? 19.972 34.345 39.854 1.00 24.48 93 ILE A C 1
ATOM 715 O O . ILE A 1 93 ? 18.755 34.402 40.042 1.00 30.92 93 ILE A O 1
ATOM 720 N N . GLU A 1 94 ? 20.825 34.546 40.835 1.00 25.56 94 GLU A N 1
ATOM 721 C CA . GLU A 1 94 ? 20.330 34.948 42.135 1.00 26.53 94 GLU A CA 1
ATOM 722 C C . GLU A 1 94 ? 19.487 36.267 42.123 1.00 20.93 94 GLU A C 1
ATOM 723 O O . GLU A 1 94 ? 18.571 36.416 42.911 1.00 26.76 94 GLU A O 1
ATOM 729 N N . PRO A 1 95 ? 19.814 37.249 41.281 1.00 15.81 95 PRO A N 1
ATOM 730 C CA . PRO A 1 95 ? 18.952 38.464 41.340 1.00 15.35 95 PRO A CA 1
ATOM 731 C C . PRO A 1 95 ? 17.624 38.207 40.675 1.00 16.80 95 PRO A C 1
ATOM 732 O O . PRO A 1 95 ? 16.594 38.860 40.951 1.00 18.00 95 PRO A O 1
ATOM 736 N N . GLY A 1 96 ? 17.661 37.266 39.753 1.00 18.62 96 GLY A N 1
ATOM 737 C CA . GLY A 1 96 ? 16.477 36.904 39.023 1.00 13.79 96 GLY A CA 1
ATOM 738 C C . GLY A 1 96 ? 15.570 36.248 39.990 1.00 20.91 96 GLY A C 1
ATOM 739 O O . GLY A 1 96 ? 14.408 36.607 40.104 1.00 30.16 96 GLY A O 1
ATOM 740 N N . VAL A 1 97 ? 16.109 35.311 40.746 1.00 23.21 97 VAL A N 1
ATOM 741 C CA . VAL A 1 97 ? 15.313 34.589 41.747 1.00 22.18 97 VAL A CA 1
ATOM 742 C C . VAL A 1 97 ? 14.671 35.430 42.842 1.00 23.32 97 VAL A C 1
ATOM 743 O O . VAL A 1 97 ? 13.483 35.255 43.170 1.00 24.94 97 VAL A O 1
ATOM 747 N N . LYS A 1 98 ? 15.473 36.292 43.446 1.00 28.24 98 LYS A N 1
ATOM 748 C CA . LYS A 1 98 ? 15.034 37.187 44.518 1.00 35.02 98 LYS A CA 1
ATOM 749 C C . LYS A 1 98 ? 13.806 37.903 43.979 1.00 36.23 98 LYS A C 1
ATOM 750 O O . LYS A 1 98 ? 12.738 37.891 44.598 1.00 36.42 98 LYS A O 1
ATOM 756 N N . GLU A 1 99 ? 13.956 38.454 42.778 1.00 39.01 99 GLU A N 1
ATOM 757 C CA . GLU A 1 99 ? 12.910 39.204 42.110 1.00 36.85 99 GLU A CA 1
ATOM 758 C C . GLU A 1 99 ? 11.729 38.330 41.862 1.00 36.29 99 GLU A C 1
ATOM 759 O O . GLU A 1 99 ? 10.610 38.701 42.200 1.00 39.07 99 GLU A O 1
ATOM 765 N N . ALA A 1 100 ? 11.962 37.163 41.281 1.00 32.75 100 ALA A N 1
ATOM 766 C CA . ALA A 1 100 ? 10.867 36.266 41.005 1.00 30.89 100 ALA A CA 1
ATOM 767 C C . ALA A 1 100 ? 10.139 36.043 42.329 1.00 33.42 100 ALA A C 1
ATOM 768 O O . ALA A 1 100 ? 8.982 36.440 42.477 1.00 32.86 100 ALA A O 1
ATOM 770 N N . LEU A 1 101 ? 10.870 35.556 43.337 1.00 32.10 101 LEU A N 1
ATOM 771 C CA . LEU A 1 101 ? 10.248 35.286 44.626 1.00 27.94 101 LEU A CA 1
ATOM 772 C C . LEU A 1 101 ? 9.434 36.475 45.160 1.00 26.60 101 LEU A C 1
ATOM 773 O O . LEU A 1 101 ? 8.360 36.291 45.743 1.00 26.86 101 LEU A O 1
ATOM 778 N N . LYS A 1 102 ? 9.893 37.695 44.877 1.00 27.55 102 LYS A N 1
ATOM 779 C CA . LYS A 1 102 ? 9.210 38.916 45.305 1.00 29.67 102 LYS A CA 1
ATOM 780 C C . LYS A 1 102 ? 7.948 39.200 44.504 1.00 36.14 102 LYS A C 1
ATOM 781 O O . LYS A 1 102 ? 6.870 39.394 45.062 1.00 40.48 102 LYS A O 1
ATOM 787 N N . LYS A 1 103 ? 8.113 39.315 43.188 1.00 35.95 103 LYS A N 1
ATOM 788 C CA . LYS A 1 103 ? 7.022 39.578 42.259 1.00 27.18 103 LYS A CA 1
ATOM 789 C C . LYS A 1 103 ? 5.866 38.606 42.411 1.00 29.49 103 LYS A C 1
ATOM 790 O O . LYS A 1 103 ? 4.689 39.005 42.306 1.00 28.47 103 LYS A O 1
ATOM 796 N N . SER A 1 104 ? 6.192 37.318 42.539 1.00 26.64 104 SER A N 1
ATOM 797 C CA . SER A 1 104 ? 5.156 36.305 42.663 1.00 31.00 104 SER A CA 1
ATOM 798 C C . SER A 1 104 ? 4.129 36.586 43.757 1.00 36.60 104 SER A C 1
ATOM 799 O O . SER A 1 104 ? 4.379 37.353 44.693 1.00 41.60 104 SER A O 1
ATOM 802 N N . ARG A 1 105 ? 2.989 35.912 43.645 1.00 37.66 105 ARG A N 1
ATOM 803 C CA . ARG A 1 105 ? 1.894 36.019 44.588 1.00 38.32 105 ARG A CA 1
ATOM 804 C C . ARG A 1 105 ? 1.591 34.624 45.106 1.00 42.27 105 ARG A C 1
ATOM 805 O O . ARG A 1 105 ? 1.481 34.386 46.323 1.00 45.71 105 ARG A O 1
ATOM 813 N N . ASN A 1 106 ? 1.461 33.695 44.172 1.00 40.83 106 ASN A N 1
ATOM 814 C CA . ASN A 1 106 ? 1.153 32.320 44.504 1.00 40.28 106 ASN A CA 1
ATOM 815 C C . ASN A 1 106 ? 2.375 31.421 44.574 1.00 38.91 106 ASN A C 1
ATOM 816 O O . ASN A 1 106 ? 2.250 30.219 44.850 1.00 45.12 106 ASN A O 1
ATOM 821 N N . LYS A 1 107 ? 3.543 32.004 44.325 1.00 35.44 107 LYS A N 1
ATOM 822 C CA . LYS A 1 107 ? 4.830 31.299 44.347 1.00 33.93 107 LYS A CA 1
ATOM 823 C C . LYS A 1 107 ? 4.948 30.065 43.475 1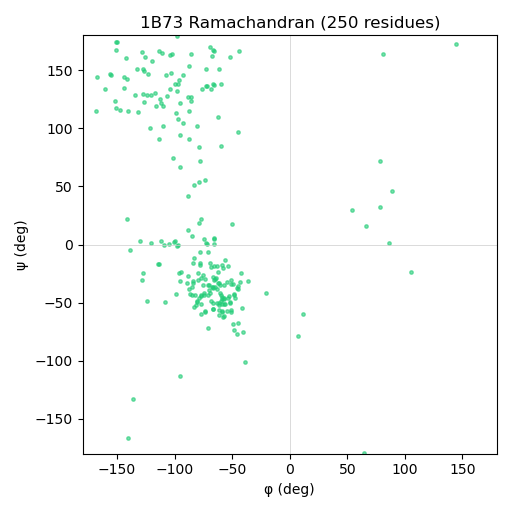.00 38.26 107 LYS A C 1
ATOM 824 O O . LYS A 1 107 ? 5.654 29.119 43.827 1.00 37.98 107 LYS A O 1
ATOM 830 N N . LYS A 1 108 ? 4.206 30.058 42.373 1.00 45.17 108 LYS A N 1
ATOM 831 C CA . LYS A 1 108 ? 4.254 28.989 41.386 1.00 46.67 108 LYS A CA 1
ATOM 832 C C . LYS A 1 108 ? 4.856 29.733 40.186 1.00 46.30 108 LYS A C 1
ATOM 833 O O . LYS A 1 108 ? 4.151 30.388 39.404 1.00 47.65 108 LYS A O 1
ATOM 839 N N . ILE A 1 109 ? 6.182 29.700 40.101 1.00 43.70 109 ILE A N 1
ATOM 840 C CA . ILE A 1 109 ? 6.889 30.412 39.051 1.00 40.53 109 ILE A CA 1
ATOM 841 C C . ILE A 1 109 ? 7.737 29.516 38.136 1.00 38.37 109 ILE A C 1
ATOM 842 O O . ILE A 1 109 ? 8.052 28.374 38.467 1.00 36.44 109 ILE A O 1
ATOM 847 N N . GLY A 1 110 ? 8.012 30.010 36.939 1.00 36.16 110 GLY A N 1
ATOM 848 C CA . GLY A 1 110 ? 8.751 29.211 35.983 1.00 32.17 110 GLY A CA 1
ATOM 849 C C . GLY A 1 110 ? 9.995 29.800 35.388 1.00 29.70 110 GLY A C 1
ATOM 850 O O . GLY A 1 110 ? 10.211 31.013 35.410 1.00 28.48 110 GLY A O 1
ATOM 851 N N . VAL A 1 111 ? 10.814 28.911 34.836 1.00 29.64 111 VAL A N 1
ATOM 852 C CA . VAL A 1 111 ? 12.068 29.292 34.206 1.00 31.93 111 VAL A CA 1
ATOM 853 C C . VAL A 1 111 ? 12.266 28.599 32.859 1.00 34.35 111 VAL A C 1
ATOM 854 O O . VAL A 1 111 ? 12.138 27.395 32.730 1.00 38.36 111 VAL A O 1
ATOM 858 N N . ILE A 1 112 ? 12.559 29.390 31.848 1.00 34.23 112 ILE A N 1
ATOM 859 C CA . ILE A 1 112 ? 12.821 28.866 30.530 1.00 28.51 112 ILE A CA 1
ATOM 860 C C . ILE A 1 112 ? 14.268 29.293 30.412 1.00 22.25 112 ILE A C 1
ATOM 861 O O . ILE A 1 112 ? 14.564 30.458 30.590 1.00 17.05 112 ILE A O 1
ATOM 866 N N . GLY A 1 113 ? 15.182 28.353 30.248 1.00 19.55 113 GLY A N 1
ATOM 867 C CA . GLY A 1 113 ? 16.575 28.709 30.128 1.00 27.26 113 GLY A CA 1
ATOM 868 C C . GLY A 1 113 ? 17.272 27.670 29.263 1.00 31.22 113 GLY A C 1
ATOM 869 O O . GLY A 1 113 ? 16.655 26.669 28.879 1.00 34.59 113 GLY A O 1
ATOM 870 N N . THR A 1 114 ? 18.546 27.885 28.943 1.00 33.70 114 THR A N 1
ATOM 871 C CA . THR A 1 114 ? 19.242 26.948 28.085 1.00 34.44 114 THR A CA 1
ATOM 872 C C . THR A 1 114 ? 19.313 25.570 28.695 1.00 38.07 114 THR A C 1
ATOM 873 O O . THR A 1 114 ? 19.198 25.393 29.912 1.00 37.93 114 THR A O 1
ATOM 877 N N . PRO A 1 115 ? 19.368 24.554 27.838 1.00 40.27 115 PRO A N 1
ATOM 878 C CA . PRO A 1 115 ? 19.438 23.181 28.315 1.00 39.81 115 PRO A CA 1
ATOM 879 C C . PRO A 1 115 ? 20.515 22.966 29.375 1.00 39.79 115 PRO A C 1
ATOM 880 O O . PRO A 1 115 ? 20.341 22.148 30.275 1.00 42.35 115 PRO A O 1
ATOM 884 N N . ALA A 1 116 ? 21.627 23.683 29.262 1.00 38.02 116 ALA A N 1
ATOM 885 C CA . ALA A 1 116 ? 22.743 23.493 30.201 1.00 35.93 116 ALA A CA 1
ATOM 886 C C . ALA A 1 116 ? 22.572 24.125 31.577 1.00 36.45 116 ALA A C 1
ATOM 887 O O . ALA A 1 116 ? 23.146 23.642 32.551 1.00 36.83 116 ALA A O 1
ATOM 889 N N . THR A 1 117 ? 21.805 25.217 31.646 1.00 40.44 117 THR A N 1
ATOM 890 C CA . THR A 1 117 ? 21.541 25.904 32.916 1.00 37.20 117 THR A CA 1
ATOM 891 C C . THR A 1 117 ? 20.324 25.290 33.579 1.00 32.95 117 THR A C 1
ATOM 892 O O . THR A 1 117 ? 20.075 25.515 34.752 1.00 39.88 117 THR A O 1
ATOM 896 N N . VAL A 1 118 ? 19.453 24.740 32.740 1.00 29.13 118 VAL A N 1
ATOM 897 C CA . VAL A 1 118 ? 18.227 24.140 33.188 1.00 27.39 118 VAL A CA 1
ATOM 898 C C . VAL A 1 118 ? 18.562 22.783 33.739 1.00 30.40 118 VAL A C 1
ATOM 899 O O . VAL A 1 118 ? 17.761 22.186 34.461 1.00 32.80 118 VAL A O 1
ATOM 903 N N . LYS A 1 119 ? 19.741 22.297 33.373 1.00 32.55 119 LYS A N 1
ATOM 904 C CA . LYS A 1 119 ? 20.219 21.001 33.822 1.00 36.56 119 LYS A CA 1
ATOM 905 C C . LYS A 1 119 ? 20.924 21.213 35.132 1.00 38.97 119 LYS A C 1
ATOM 906 O O . LYS A 1 119 ? 20.806 20.384 36.044 1.00 43.33 119 LYS A O 1
ATOM 912 N N . SER A 1 120 ? 21.652 22.332 35.228 1.00 38.01 120 SER A N 1
ATOM 913 C CA . SER A 1 120 ? 22.391 22.681 36.441 1.00 37.18 120 SER A CA 1
ATOM 914 C C . SER A 1 120 ? 21.541 22.555 37.695 1.00 38.78 120 SER A C 1
ATOM 915 O O . SER A 1 120 ? 22.005 22.047 38.710 1.00 40.35 120 SER A O 1
ATOM 918 N N . GLY A 1 121 ? 20.299 23.024 37.607 1.00 39.17 121 GLY A N 1
ATOM 919 C CA . GLY A 1 121 ? 19.361 22.981 38.717 1.00 35.63 121 GLY A CA 1
ATOM 920 C C . GLY A 1 121 ? 19.470 24.171 39.653 1.00 35.19 121 GLY A C 1
ATOM 921 O O . GLY A 1 121 ? 18.738 24.280 40.640 1.00 35.02 121 GLY A O 1
ATOM 922 N N . ALA A 1 122 ? 20.365 25.091 39.325 1.00 33.52 122 ALA A N 1
ATOM 923 C CA . ALA A 1 122 ? 20.612 26.281 40.149 1.00 29.72 122 ALA A CA 1
ATOM 924 C C . ALA A 1 122 ? 19.380 27.157 40.316 1.00 31.94 122 ALA A C 1
ATOM 925 O O . ALA A 1 122 ? 19.192 27.792 41.381 1.00 36.66 122 ALA A O 1
ATOM 927 N N . TYR A 1 123 ? 18.552 27.233 39.274 1.00 35.79 123 TYR A N 1
ATOM 928 C CA . TYR A 1 123 ? 17.347 28.073 39.321 1.00 33.01 123 TYR A CA 1
ATOM 929 C C . TYR A 1 123 ? 16.292 27.393 40.133 1.00 35.03 123 TYR A C 1
ATOM 930 O O . TYR A 1 123 ? 15.710 27.992 41.048 1.00 37.33 123 TYR A O 1
ATOM 939 N N . GLN A 1 124 ? 16.046 26.130 39.786 1.00 37.29 124 GLN A N 1
ATOM 940 C CA . GLN A 1 124 ? 15.066 25.314 40.460 1.00 36.72 124 GLN A CA 1
ATOM 941 C C . GLN A 1 124 ? 15.339 25.384 41.949 1.00 36.32 124 GLN A C 1
ATOM 942 O O . GLN A 1 124 ? 14.482 25.799 42.719 1.00 33.18 124 GLN A O 1
ATOM 948 N N . ARG A 1 125 ? 16.549 24.990 42.345 1.00 38.71 125 ARG A N 1
ATOM 949 C CA . ARG A 1 125 ? 16.960 25.019 43.758 1.00 44.51 125 ARG A CA 1
ATOM 950 C C . ARG A 1 125 ? 16.646 26.365 44.413 1.00 41.88 125 ARG A C 1
ATOM 951 O O . ARG A 1 125 ? 15.698 26.471 45.203 1.00 42.83 125 ARG A O 1
ATOM 959 N N . LYS A 1 126 ? 17.428 27.386 44.072 1.00 39.86 126 LYS A N 1
ATOM 960 C CA . LYS A 1 126 ? 17.261 28.735 44.620 1.00 39.74 126 LYS A CA 1
ATOM 961 C C . LYS A 1 126 ? 15.843 29.232 44.736 1.00 39.57 126 LYS A C 1
ATOM 962 O O . LYS A 1 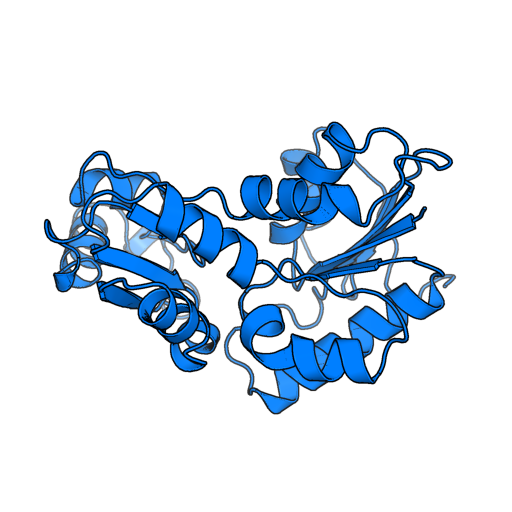126 ? 15.572 30.111 45.545 1.00 44.90 126 LYS A O 1
ATOM 968 N N . LEU A 1 127 ? 14.944 28.681 43.922 1.00 31.88 127 LEU A N 1
ATOM 969 C CA . LEU A 1 127 ? 13.541 29.070 43.948 1.00 28.91 127 LEU A CA 1
ATOM 970 C C . LEU A 1 127 ? 12.788 28.256 44.980 1.00 27.14 127 LEU A C 1
ATOM 971 O O . LEU A 1 127 ? 11.912 28.768 45.664 1.00 24.33 127 LEU A O 1
ATOM 976 N N . GLU A 1 128 ? 13.070 26.956 45.018 1.00 29.26 128 GLU A N 1
ATOM 977 C CA . GLU A 1 128 ? 12.442 26.073 45.979 1.00 34.49 128 GLU A CA 1
ATOM 978 C C . GLU A 1 128 ? 12.799 26.507 47.408 1.00 37.80 128 GLU A C 1
ATOM 979 O O . GLU A 1 128 ? 11.909 26.711 48.226 1.00 40.98 128 GLU A O 1
ATOM 985 N N . GLU A 1 129 ? 14.087 26.669 47.707 1.00 39.19 129 GLU A N 1
ATOM 986 C CA . GLU A 1 129 ? 14.509 27.057 49.061 1.00 40.19 129 GLU A CA 1
ATOM 987 C C . GLU A 1 129 ? 14.054 28.447 49.446 1.00 33.03 129 GLU A C 1
ATOM 988 O O . GLU A 1 129 ? 14.456 28.973 50.465 1.00 35.66 129 GLU A O 1
ATOM 994 N N . GLY A 1 130 ? 13.284 29.070 48.574 1.00 31.09 130 GLY A N 1
ATOM 995 C CA . GLY A 1 130 ? 12.753 30.393 48.845 1.00 31.12 130 GLY A CA 1
ATOM 996 C C . GLY A 1 130 ? 11.253 30.246 49.008 1.00 35.44 130 GLY A C 1
ATOM 997 O O . GLY A 1 130 ? 10.511 31.236 49.177 1.00 33.08 130 GLY A O 1
ATOM 998 N N . GLY A 1 131 ? 10.826 28.983 48.928 1.00 37.66 131 GLY A N 1
ATOM 999 C CA . GLY A 1 131 ? 9.429 28.598 49.051 1.00 43.99 131 GLY A CA 1
ATOM 1000 C C . GLY A 1 131 ? 8.652 28.866 47.781 1.00 48.67 131 GLY A C 1
ATOM 1001 O O . GLY A 1 131 ? 7.829 29.787 47.770 1.00 50.69 131 GLY A O 1
ATOM 1002 N N . ALA A 1 132 ? 8.882 28.072 46.727 1.00 48.76 132 ALA A N 1
ATOM 1003 C CA . ALA A 1 132 ? 8.195 28.298 45.451 1.00 48.37 132 ALA A CA 1
ATOM 1004 C C . ALA A 1 132 ? 8.157 27.132 44.485 1.00 47.09 132 ALA A C 1
ATOM 1005 O O . ALA A 1 132 ? 9.183 26.517 44.217 1.00 46.61 132 ALA A O 1
ATOM 1007 N N . ASP A 1 133 ? 6.990 26.859 43.902 1.00 47.85 133 ASP A N 1
ATOM 1008 C CA . ASP A 1 133 ? 6.916 25.749 42.949 1.00 51.22 133 ASP A CA 1
ATOM 1009 C C . ASP A 1 133 ? 7.426 26.126 41.561 1.00 46.79 133 ASP A C 1
ATOM 1010 O O . ASP A 1 133 ? 6.744 26.805 40.780 1.00 45.28 133 ASP A O 1
ATOM 1015 N N . VAL A 1 134 ? 8.658 25.689 41.301 1.00 41.93 134 VAL A N 1
ATOM 1016 C CA . VAL A 1 134 ? 9.358 25.922 40.051 1.00 37.88 134 VAL A CA 1
ATOM 1017 C C . VAL A 1 134 ? 8.843 25.018 38.970 1.00 37.31 134 VAL A C 1
ATOM 1018 O O . VAL A 1 134 ? 8.683 23.806 39.200 1.00 33.51 134 VAL A O 1
ATOM 1022 N N . PHE A 1 135 ? 8.607 25.625 37.804 1.00 37.66 135 PHE A N 1
ATOM 1023 C CA . PHE A 1 135 ? 8.190 24.957 36.573 1.00 34.25 135 PHE A CA 1
ATOM 1024 C C . PHE A 1 135 ? 9.310 25.362 35.649 1.00 32.16 135 PHE A C 1
ATOM 1025 O O . PHE A 1 135 ? 9.351 26.528 35.257 1.00 29.15 135 PHE A O 1
ATOM 1033 N N . ALA A 1 136 ? 10.278 24.477 35.415 1.00 31.93 136 ALA A N 1
ATOM 1034 C CA . ALA A 1 136 ? 11.356 24.788 34.502 1.00 35.33 136 ALA A CA 1
ATOM 1035 C C . ALA A 1 136 ? 11.061 24.064 33.187 1.00 36.89 136 ALA A C 1
ATOM 1036 O O . ALA A 1 136 ? 10.173 23.190 33.133 1.00 36.63 136 ALA A O 1
ATOM 1038 N N . LYS A 1 137 ? 11.763 24.494 32.137 1.00 43.12 137 LYS A N 1
ATOM 1039 C CA . LYS A 1 137 ? 11.701 23.937 30.764 1.00 43.39 137 LYS A CA 1
ATOM 1040 C C . LYS A 1 137 ? 12.883 24.520 29.979 1.00 40.17 137 LYS A C 1
ATOM 1041 O O . LYS A 1 137 ? 13.301 25.658 30.236 1.00 42.87 137 LYS A O 1
ATOM 1047 N N . ALA A 1 138 ? 13.471 23.726 29.087 1.00 33.29 138 ALA A N 1
ATOM 1048 C CA . ALA A 1 138 ? 14.632 24.151 28.288 1.00 27.48 138 ALA A CA 1
ATOM 1049 C C . ALA A 1 138 ? 14.303 24.867 26.962 1.00 31.19 138 ALA A C 1
ATOM 1050 O O . ALA A 1 138 ? 13.205 24.751 26.404 1.00 30.87 138 ALA A O 1
ATOM 1052 N N . CYS A 1 139 ? 15.242 25.701 26.539 1.00 37.26 139 CYS A N 1
ATOM 1053 C CA . CYS A 1 139 ? 15.194 26.462 25.279 1.00 40.07 139 CYS A CA 1
ATOM 1054 C C . CYS A 1 139 ? 15.247 25.420 24.136 1.00 47.09 139 CYS A C 1
ATOM 1055 O O . CYS A 1 139 ? 15.999 24.439 24.243 1.00 46.33 139 CYS A O 1
ATOM 1058 N N . PRO A 1 140 ? 14.427 25.583 23.064 1.00 52.34 140 PRO A N 1
ATOM 1059 C CA . PRO A 1 140 ? 14.461 24.631 21.937 1.00 48.13 140 PRO A CA 1
ATOM 1060 C C . PRO A 1 140 ? 15.565 25.110 20.994 1.00 46.37 140 PRO A C 1
ATOM 1061 O O . PRO A 1 140 ? 15.569 26.277 20.605 1.00 45.39 140 PRO A O 1
ATOM 1065 N N . LEU A 1 141 ? 16.542 24.255 20.696 1.00 45.87 141 LEU A N 1
ATOM 1066 C CA . LEU A 1 141 ? 17.638 24.653 19.814 1.00 50.97 141 LEU A CA 1
ATOM 1067 C C . LEU A 1 141 ? 17.213 24.383 18.365 1.00 50.05 141 LEU A C 1
ATOM 1068 O O . LEU A 1 141 ? 17.491 23.319 17.821 1.00 50.85 141 LEU A O 1
ATOM 1073 N N . PHE A 1 142 ? 16.610 25.365 17.710 1.00 49.48 142 PHE A N 1
ATOM 1074 C CA . PHE A 1 142 ? 16.145 25.142 16.354 1.00 44.90 142 PHE A CA 1
ATOM 1075 C C . PHE A 1 142 ? 16.929 25.579 15.126 1.00 43.14 142 PHE A C 1
ATOM 1076 O O . PHE A 1 142 ? 17.025 24.805 14.189 1.00 40.00 142 PHE A O 1
ATOM 1084 N N . ALA A 1 143 ? 17.511 26.779 15.129 1.00 43.35 143 ALA A N 1
ATOM 1085 C CA . ALA A 1 143 ? 18.227 27.290 13.951 1.00 48.23 143 ALA A CA 1
ATOM 1086 C C . ALA A 1 143 ? 19.201 26.371 13.235 1.00 53.07 143 ALA A C 1
ATOM 1087 O O . ALA A 1 143 ? 19.302 26.434 12.007 1.00 55.59 143 ALA A O 1
ATOM 1089 N N . PRO A 1 144 ? 19.955 25.528 13.974 1.00 55.92 144 PRO A N 1
ATOM 1090 C CA . PRO A 1 144 ? 20.901 24.619 13.302 1.00 55.43 144 PRO A CA 1
ATOM 1091 C C . PRO A 1 144 ? 20.183 23.733 12.281 1.00 54.14 144 PRO A C 1
ATOM 1092 O O . PRO A 1 144 ? 20.437 23.860 11.090 1.00 56.34 144 PRO A O 1
ATOM 1096 N N . LEU A 1 145 ? 19.242 22.905 12.748 1.00 49.69 145 LEU A N 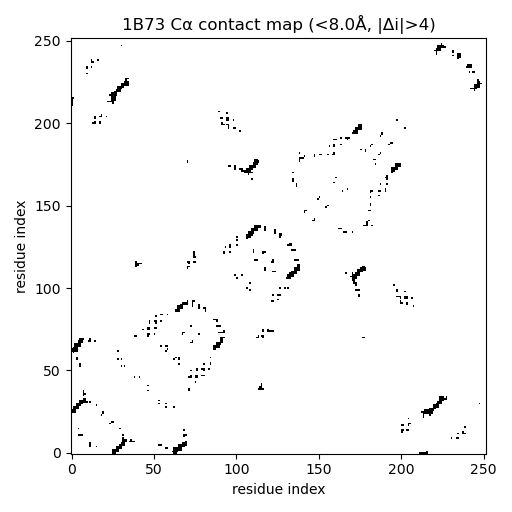1
ATOM 1097 C CA . LEU A 1 145 ? 18.470 21.994 11.892 1.00 47.65 145 LEU A CA 1
ATOM 1098 C C . LEU A 1 145 ? 17.609 22.671 10.827 1.00 49.67 145 LEU A C 1
ATOM 1099 O O . LEU A 1 145 ? 17.716 22.392 9.631 1.00 51.54 145 LEU A O 1
ATOM 1104 N N . ALA A 1 146 ? 16.680 23.492 11.288 1.00 51.61 146 ALA A N 1
ATOM 1105 C CA . ALA A 1 146 ? 15.781 24.175 10.397 1.00 52.70 146 ALA A CA 1
ATOM 1106 C C . ALA A 1 146 ? 15.792 25.653 10.641 1.00 55.04 146 ALA A C 1
ATOM 1107 O O . ALA A 1 146 ? 15.939 26.112 11.774 1.00 57.80 146 ALA A O 1
ATOM 1109 N N . GLU A 1 147 ? 15.550 26.384 9.561 1.00 57.07 147 GLU A N 1
ATOM 1110 C CA . GLU A 1 147 ? 15.493 27.832 9.580 1.00 54.72 147 GLU A CA 1
ATOM 1111 C C . GLU A 1 147 ? 14.227 28.252 10.278 1.00 55.76 147 GLU A C 1
ATOM 1112 O O . GLU A 1 147 ? 13.162 27.678 10.068 1.00 53.88 147 GLU A O 1
ATOM 1118 N N . GLU A 1 148 ? 14.365 29.249 11.135 1.00 63.22 148 GLU A N 1
ATOM 1119 C CA . GLU A 1 148 ? 13.246 29.759 11.911 1.00 67.42 148 GLU A CA 1
ATOM 1120 C C . GLU A 1 148 ? 12.037 30.092 11.043 1.00 70.40 148 GLU A C 1
ATOM 1121 O O . GLU A 1 148 ? 10.903 29.916 11.471 1.00 72.48 148 GLU A O 1
ATOM 1127 N N . GLY A 1 149 ? 12.285 30.483 9.794 1.00 73.77 149 GLY A N 1
ATOM 1128 C CA . GLY A 1 149 ? 11.202 30.816 8.875 1.00 75.08 149 GLY A CA 1
ATOM 1129 C C . GLY A 1 149 ? 10.256 29.648 8.671 1.00 76.14 149 GLY A C 1
ATOM 1130 O O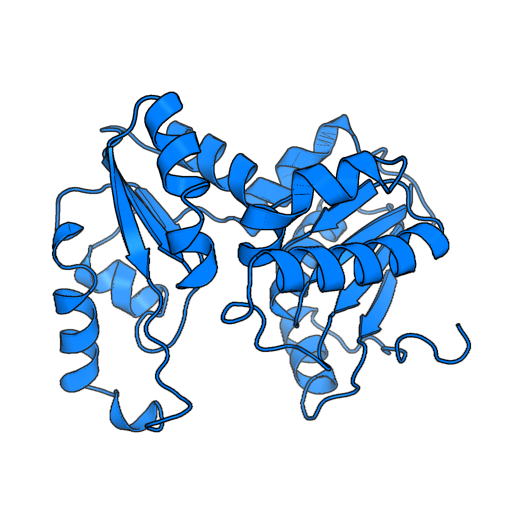 . GLY A 1 149 ? 9.146 29.799 8.156 1.00 77.48 149 GLY A O 1
ATOM 1131 N N . LEU A 1 150 ? 10.727 28.463 9.036 1.00 74.16 150 LEU A N 1
ATOM 1132 C CA . LEU A 1 150 ? 9.915 27.264 8.949 1.00 72.78 150 LEU A CA 1
ATOM 1133 C C . LEU A 1 150 ? 8.921 27.346 10.106 1.00 69.84 150 LEU A C 1
ATOM 1134 O O . LEU A 1 150 ? 7.730 27.086 9.943 1.00 70.70 150 LEU A O 1
ATOM 1139 N N . LEU A 1 151 ? 9.432 27.784 11.254 1.00 64.84 151 LEU A N 1
ATOM 1140 C CA . LEU A 1 151 ? 8.656 27.905 12.479 1.00 58.96 151 LEU A CA 1
ATOM 1141 C C . LEU A 1 151 ? 7.734 29.118 12.537 1.00 57.42 151 LEU A C 1
ATOM 1142 O O . LEU A 1 151 ? 7.324 29.544 13.622 1.00 58.03 151 LEU A O 1
ATOM 1147 N N . GLU A 1 152 ? 7.387 29.666 11.382 1.00 53.96 152 GLU A N 1
ATOM 1148 C CA . GLU A 1 152 ? 6.520 30.842 11.354 1.00 54.51 152 GLU A CA 1
ATOM 1149 C C . GLU A 1 152 ? 5.074 30.438 11.134 1.00 55.86 152 GLU A C 1
ATOM 1150 O O . GLU A 1 152 ? 4.800 29.502 10.391 1.00 58.88 152 GLU A O 1
ATOM 1156 N N . GLY A 1 153 ? 4.155 31.125 11.807 1.00 58.79 153 GLY A N 1
ATOM 1157 C CA . GLY A 1 153 ? 2.739 30.802 11.687 1.00 62.46 153 GLY A CA 1
ATOM 1158 C C . GLY A 1 153 ? 2.452 29.404 12.224 1.00 63.62 153 GLY A C 1
ATOM 1159 O O . GLY A 1 153 ? 3.364 28.742 12.702 1.00 63.75 153 GLY A O 1
ATOM 1160 N N . GLU A 1 154 ? 1.193 28.970 12.158 1.00 64.36 154 GLU A N 1
ATOM 1161 C CA . GLU A 1 154 ? 0.738 27.648 12.626 1.00 62.49 154 GLU A CA 1
ATOM 1162 C C . GLU A 1 154 ? 1.667 26.764 13.474 1.00 58.76 154 GLU A C 1
ATOM 1163 O O . GLU A 1 154 ? 1.321 26.355 14.590 1.00 55.59 154 GLU A O 1
ATOM 1169 N N . ILE A 1 155 ? 2.820 26.427 12.911 1.00 55.22 155 ILE A N 1
ATOM 1170 C CA . ILE A 1 155 ? 3.793 25.600 13.591 1.00 56.21 155 ILE A CA 1
ATOM 1171 C C . ILE A 1 155 ? 4.428 26.284 14.822 1.00 58.57 155 ILE A C 1
ATOM 1172 O O . ILE A 1 155 ? 4.822 25.613 15.779 1.00 58.60 155 ILE A O 1
ATOM 1177 N N . THR A 1 156 ? 4.493 27.614 14.818 1.00 58.12 156 THR A N 1
ATOM 1178 C CA . THR A 1 156 ? 5.069 28.342 15.948 1.00 56.86 156 THR A CA 1
ATOM 1179 C C . THR A 1 156 ? 4.135 28.370 17.142 1.00 56.54 156 THR A C 1
ATOM 1180 O O . THR A 1 156 ? 4.570 28.197 18.281 1.00 55.65 156 THR A O 1
ATOM 1184 N N . ARG A 1 157 ? 2.854 28.613 16.881 1.00 56.57 157 ARG A N 1
ATOM 1185 C CA . ARG A 1 157 ? 1.871 28.689 17.949 1.00 56.45 157 ARG A CA 1
ATOM 1186 C C . ARG A 1 157 ? 1.593 27.322 18.507 1.00 51.88 157 ARG A C 1
ATOM 1187 O O . ARG A 1 157 ? 0.767 27.171 19.395 1.00 51.02 157 ARG A O 1
ATOM 1195 N N . LYS A 1 158 ? 2.283 26.325 17.976 1.00 50.63 158 LYS A N 1
ATOM 1196 C CA . LYS A 1 158 ? 2.112 24.945 18.423 1.00 49.83 158 LYS A CA 1
ATOM 1197 C C . LYS A 1 158 ? 3.382 24.422 19.102 1.00 45.13 158 LYS A C 1
ATOM 1198 O O . LYS A 1 158 ? 3.374 23.378 19.780 1.00 35.24 158 LYS A O 1
ATOM 1204 N N . VAL A 1 159 ? 4.485 25.128 18.868 1.00 42.82 159 VAL A N 1
ATOM 1205 C CA . VAL A 1 159 ? 5.737 24.772 19.490 1.00 43.34 159 VAL A CA 1
ATOM 1206 C C . VAL A 1 159 ? 5.490 25.232 20.906 1.00 45.59 159 VAL A C 1
ATOM 1207 O O . VAL A 1 159 ? 5.366 24.408 21.810 1.00 48.40 159 VAL A O 1
ATOM 1211 N N . VAL A 1 160 ? 5.184 26.524 21.013 1.00 47.63 160 VAL A N 1
ATOM 1212 C CA . VAL A 1 160 ? 4.913 27.210 22.275 1.00 48.80 160 VAL A CA 1
ATOM 1213 C C . VAL A 1 160 ? 4.067 26.367 23.237 1.00 49.84 160 VAL A C 1
ATOM 1214 O O . VAL A 1 160 ? 4.605 25.771 24.158 1.00 51.53 160 VAL A O 1
ATOM 1218 N N . GLU A 1 161 ? 2.767 26.267 22.966 1.00 51.69 161 GLU A N 1
ATOM 1219 C CA . GLU A 1 161 ? 1.832 25.498 23.782 1.00 54.30 161 GLU A CA 1
ATOM 1220 C C . GLU A 1 161 ? 2.321 24.129 24.230 1.00 54.29 161 GLU A C 1
ATOM 1221 O O . GLU A 1 161 ? 1.944 23.660 25.295 1.00 60.22 161 GLU A O 1
ATOM 1227 N N . HIS A 1 162 ? 3.139 23.466 23.424 1.00 53.55 162 HIS A N 1
ATOM 1228 C CA . HIS A 1 162 ? 3.632 22.144 23.815 1.00 53.94 162 HIS A CA 1
ATOM 1229 C C . HIS A 1 162 ? 4.787 22.289 24.793 1.00 52.94 162 HIS A C 1
ATOM 1230 O O . HIS A 1 162 ? 5.009 21.420 25.620 1.00 58.01 162 HIS A O 1
ATOM 1237 N N . TYR A 1 163 ? 5.539 23.377 24.666 1.00 50.39 163 TYR A N 1
ATOM 1238 C CA . TYR A 1 163 ? 6.659 23.645 25.553 1.00 47.20 163 TYR A CA 1
ATOM 1239 C C . TYR A 1 163 ? 6.179 24.262 26.840 1.00 48.09 163 TYR A C 1
ATOM 1240 O O . TYR A 1 163 ? 6.537 23.822 27.931 1.00 49.77 163 TYR A O 1
ATOM 1249 N N . LEU A 1 164 ? 5.396 25.319 26.704 1.00 40.68 164 LEU A N 1
ATOM 1250 C CA . LEU A 1 164 ? 4.860 26.001 27.855 1.00 33.57 164 LEU A CA 1
ATOM 1251 C C . LEU A 1 164 ? 3.541 25.328 28.204 1.00 35.28 164 LEU A C 1
ATOM 1252 O O . LEU A 1 164 ? 2.551 25.969 28.574 1.00 36.12 164 LEU A O 1
ATOM 1257 N N . LYS A 1 165 ? 3.557 24.005 28.118 1.00 40.95 165 LYS A N 1
ATOM 1258 C CA . LYS A 1 165 ? 2.363 23.209 28.396 1.00 45.38 165 LYS A CA 1
ATOM 1259 C C . LYS A 1 165 ? 2.053 23.233 29.893 1.00 45.79 165 LYS A C 1
ATOM 1260 O O . LYS A 1 165 ? 1.110 23.913 30.337 1.00 43.92 165 LYS A O 1
ATOM 1266 N N . GLU A 1 166 ? 2.885 22.540 30.667 1.00 44.10 166 GLU A N 1
ATOM 1267 C CA . GLU A 1 166 ? 2.717 22.495 32.109 1.00 41.39 166 GLU A CA 1
ATOM 1268 C C . GLU A 1 166 ? 2.491 23.895 32.707 1.00 36.79 166 GLU A C 1
ATOM 1269 O O . GLU A 1 166 ? 1.518 24.107 33.420 1.00 40.35 166 GLU A O 1
ATOM 1275 N N . PHE A 1 167 ? 3.299 24.870 32.283 1.00 31.87 167 PHE A N 1
ATOM 1276 C CA . PHE A 1 167 ? 3.199 26.260 32.761 1.00 29.52 167 PHE A CA 1
ATOM 1277 C C . PHE A 1 167 ? 1.761 26.788 32.547 1.00 36.71 167 PHE A C 1
ATOM 1278 O O . PHE A 1 167 ? 1.261 27.598 33.331 1.00 39.93 167 PHE A O 1
ATOM 1286 N N . LYS A 1 168 ? 1.111 26.317 31.484 1.00 42.23 168 LYS A N 1
ATOM 1287 C CA . LYS A 1 168 ? -0.263 26.708 31.075 1.00 48.30 168 LYS A CA 1
ATOM 1288 C C . LYS A 1 168 ? -0.984 27.846 31.809 1.00 49.84 168 LYS A C 1
ATOM 1289 O O . LYS A 1 168 ? -1.083 28.969 31.288 1.00 45.07 168 LYS A O 1
ATOM 1295 N N . GLY A 1 169 ? -1.515 27.538 32.991 1.00 51.98 169 GLY A N 1
ATOM 1296 C CA . GLY A 1 169 ? -2.218 28.538 33.777 1.00 58.17 169 GLY A CA 1
ATOM 1297 C C . GLY A 1 169 ? -1.900 28.369 35.245 1.00 62.20 169 GLY A C 1
ATOM 1298 O O . GLY A 1 169 ? -2.649 28.817 36.114 1.00 64.34 169 GLY A O 1
ATOM 1299 N N . LYS A 1 170 ? -0.762 27.725 35.503 1.00 65.31 170 LYS A N 1
ATOM 1300 C CA . LYS A 1 170 ? -0.268 27.434 36.850 1.00 62.65 170 LYS A CA 1
ATOM 1301 C C . LYS A 1 170 ? 0.714 28.464 37.409 1.00 60.38 170 LYS A C 1
ATOM 1302 O O . LYS A 1 170 ? 0.855 28.578 38.625 1.00 64.85 170 LYS A O 1
ATOM 1308 N N . ILE A 1 171 ? 1.389 29.202 36.530 1.00 53.35 171 ILE A N 1
ATOM 1309 C CA . ILE A 1 171 ? 2.371 30.182 36.960 1.00 45.40 171 ILE A CA 1
ATOM 1310 C C . ILE A 1 171 ? 1.860 31.607 36.852 1.00 46.14 171 ILE A C 1
ATOM 1311 O O . ILE A 1 171 ? 0.887 31.879 36.162 1.00 47.92 171 ILE A O 1
ATOM 1316 N N . ASP A 1 172 ? 2.539 32.521 37.533 1.00 45.34 172 ASP A N 1
ATOM 1317 C CA . ASP A 1 172 ? 2.138 33.923 37.544 1.00 43.00 172 ASP A CA 1
ATOM 1318 C C . ASP A 1 172 ? 3.385 34.785 37.446 1.00 37.93 172 ASP A C 1
ATOM 1319 O O . ASP A 1 172 ? 3.292 36.013 37.448 1.00 35.97 172 ASP A O 1
ATOM 1324 N N . THR A 1 173 ? 4.550 34.139 37.464 1.00 30.97 173 THR A N 1
ATOM 1325 C CA . THR A 1 173 ? 5.829 34.852 37.314 1.00 26.59 173 THR A CA 1
ATOM 1326 C C . THR A 1 173 ? 6.756 33.999 36.530 1.00 24.33 173 THR A C 1
ATOM 1327 O O . THR A 1 173 ? 6.785 32.796 36.723 1.00 25.13 173 THR A O 1
ATOM 1331 N N . LEU A 1 174 ? 7.586 34.620 35.698 1.00 23.78 174 LEU A N 1
ATOM 1332 C CA . LEU A 1 174 ? 8.486 33.841 34.865 1.00 19.63 174 LEU A CA 1
ATOM 1333 C C . LEU A 1 174 ? 9.856 34.498 34.666 1.00 15.31 174 LEU A C 1
ATOM 1334 O O . LEU A 1 174 ? 9.995 35.692 34.550 1.00 10.60 174 LEU A O 1
ATOM 1339 N N . ILE A 1 175 ? 10.896 33.703 34.803 1.00 19.07 175 ILE A N 1
ATOM 1340 C CA . ILE A 1 175 ? 12.237 34.209 34.588 1.00 25.27 175 ILE A CA 1
ATOM 1341 C C . ILE A 1 175 ? 12.573 33.758 33.164 1.00 28.58 175 ILE A C 1
ATOM 1342 O O . ILE A 1 175 ? 12.641 32.551 32.873 1.00 28.35 175 ILE A O 1
ATOM 1347 N N . LEU A 1 176 ? 12.698 34.730 32.264 1.00 26.08 176 LEU A N 1
ATOM 1348 C CA . LEU A 1 176 ? 12.989 34.419 30.871 1.00 23.93 176 LEU A CA 1
ATOM 1349 C C . LEU A 1 176 ? 14.480 34.146 30.856 1.00 23.80 176 LEU A C 1
ATOM 1350 O O . LEU A 1 176 ? 15.303 35.055 30.711 1.00 19.96 176 LEU A O 1
ATOM 1355 N N . GLY A 1 177 ? 14.788 32.898 31.189 1.00 26.36 177 GLY A N 1
ATOM 1356 C CA . GLY A 1 177 ? 16.157 32.445 31.293 1.00 34.06 177 GLY A CA 1
ATOM 1357 C C . GLY A 1 177 ? 16.821 32.877 30.041 1.00 39.00 177 GLY A C 1
ATOM 1358 O O . GLY A 1 177 ? 17.564 33.848 30.057 1.00 47.12 177 GLY A O 1
ATOM 1359 N N . CYS A 1 178 ? 16.421 32.261 28.938 1.00 43.34 178 CYS A N 1
ATOM 1360 C CA . CYS A 1 178 ? 16.984 32.613 27.657 1.00 43.10 178 CYS A CA 1
ATOM 1361 C C . CYS A 1 178 ? 16.034 32.385 26.503 1.00 37.93 178 CYS A C 1
ATOM 1362 O O . CYS A 1 178 ? 15.678 31.250 26.203 1.00 33.04 178 CYS A O 1
ATOM 1365 N N . THR A 1 179 ? 15.690 33.478 25.831 1.00 39.05 179 THR A N 1
ATOM 1366 C CA . THR A 1 179 ? 14.742 33.457 24.727 1.00 48.36 179 THR A CA 1
ATOM 1367 C C . THR A 1 179 ? 15.199 33.188 23.291 1.00 49.05 179 THR A C 1
ATOM 1368 O O . THR A 1 179 ? 15.859 34.015 22.667 1.00 54.31 179 THR A O 1
ATOM 1372 N N . HIS A 1 180 ? 14.745 32.069 22.740 1.00 49.33 180 HIS A N 1
ATOM 1373 C CA . HIS A 1 180 ? 15.047 31.680 21.367 1.00 46.43 180 HIS A CA 1
ATOM 1374 C C . HIS A 1 180 ? 13.776 31.462 20.584 1.00 48.74 180 HIS A C 1
ATOM 1375 O O . HIS A 1 180 ? 12.812 30.910 21.105 1.00 50.34 180 HIS A O 1
ATOM 1382 N N . TYR A 1 181 ? 13.837 31.783 19.290 1.00 46.98 181 TYR A N 1
ATOM 1383 C CA . TYR A 1 181 ? 12.711 31.622 18.387 1.00 42.61 181 TYR A CA 1
ATOM 1384 C C . TYR A 1 181 ? 12.271 30.152 18.318 1.00 42.58 181 TYR A C 1
ATOM 1385 O O . TYR A 1 181 ? 13.108 29.244 18.244 1.00 46.31 181 TYR A O 1
ATOM 1394 N N . PRO A 1 182 ? 10.946 29.889 18.325 1.00 40.57 182 PRO A N 1
ATOM 1395 C CA . PRO A 1 182 ? 9.783 30.792 18.364 1.00 38.61 182 PRO A CA 1
ATOM 1396 C C . PRO A 1 182 ? 9.333 31.278 19.754 1.00 39.75 182 PRO A C 1
ATOM 1397 O O . PRO A 1 182 ? 8.266 31.922 19.877 1.00 38.44 182 PRO A O 1
ATOM 1401 N N . LEU A 1 183 ? 10.110 30.966 20.795 1.00 38.44 183 LEU A N 1
ATOM 1402 C CA . LEU A 1 183 ? 9.746 31.355 22.150 1.00 33.56 183 LEU A CA 1
ATOM 1403 C C . LEU A 1 183 ? 10.137 32.769 22.482 1.00 36.11 183 LEU A C 1
ATOM 1404 O O . LEU A 1 183 ? 10.784 33.035 23.496 1.00 39.14 183 LEU A O 1
ATOM 1409 N N . LEU A 1 184 ? 9.750 33.702 21.625 1.00 36.52 184 LEU A N 1
ATOM 1410 C CA . LEU A 1 184 ? 10.090 35.086 21.887 1.00 39.15 184 LEU A CA 1
ATOM 1411 C C . LEU A 1 184 ? 9.266 35.502 23.095 1.00 38.97 184 LEU A C 1
ATOM 1412 O O . LEU A 1 184 ? 8.375 34.764 23.496 1.00 37.03 184 LEU A O 1
ATOM 1417 N N . LYS A 1 185 ? 9.556 36.673 23.660 1.00 39.21 185 LYS A N 1
ATOM 1418 C CA . LYS A 1 185 ? 8.804 37.200 24.804 1.00 41.36 185 LYS A CA 1
ATOM 1419 C C . LYS A 1 185 ? 7.314 37.355 24.445 1.00 40.79 185 LYS A C 1
ATOM 1420 O O . LYS A 1 185 ? 6.459 36.876 25.170 1.00 45.43 185 LYS A O 1
ATOM 1426 N N . LYS A 1 186 ? 7.011 37.936 23.283 1.00 42.95 186 LYS A N 1
ATOM 1427 C CA . LYS A 1 186 ? 5.624 38.124 22.858 1.00 39.55 186 LYS A CA 1
ATOM 1428 C C . LYS A 1 186 ? 4.875 36.908 22.279 1.00 38.11 186 LYS A C 1
ATOM 1429 O O . LYS A 1 186 ? 3.684 36.964 22.028 1.00 42.89 186 LYS A O 1
ATOM 1435 N N . GLU A 1 187 ? 5.550 35.799 22.069 1.00 35.05 187 GLU A N 1
ATOM 1436 C CA . GLU A 1 187 ? 4.844 34.611 21.612 1.00 33.68 187 GLU A CA 1
ATOM 1437 C C . GLU A 1 187 ? 4.400 33.864 22.863 1.00 37.08 187 GLU A C 1
ATOM 1438 O O . GLU A 1 187 ? 3.340 33.222 22.860 1.00 36.05 187 GLU A O 1
ATOM 1444 N N . ILE A 1 188 ? 5.211 33.947 23.930 1.00 38.66 188 ILE A N 1
ATOM 1445 C CA . ILE A 1 188 ? 4.914 33.279 25.220 1.00 40.16 188 ILE A CA 1
ATOM 1446 C C . ILE A 1 188 ? 3.926 34.080 26.046 1.00 38.52 188 ILE A C 1
ATOM 1447 O O . ILE A 1 188 ? 2.930 33.521 26.516 1.00 37.38 188 ILE A O 1
ATOM 1452 N N . LYS A 1 189 ? 4.182 35.388 26.184 1.00 37.42 189 LYS A N 1
ATOM 1453 C CA . LYS A 1 189 ? 3.315 36.283 26.957 1.00 39.70 189 LYS A CA 1
ATOM 1454 C C . LYS A 1 189 ? 1.954 36.416 26.303 1.00 44.63 189 LYS A C 1
ATOM 1455 O O . LYS A 1 189 ? 1.159 37.282 26.667 1.00 46.70 189 LYS A O 1
ATOM 1461 N N . LYS A 1 190 ? 1.749 35.634 25.251 1.00 45.63 190 LYS A N 1
ATOM 1462 C CA . LYS A 1 190 ? 0.483 35.606 24.532 1.00 47.29 190 LYS A CA 1
ATOM 1463 C C . LYS A 1 190 ? -0.180 34.281 24.875 1.00 47.87 190 LYS A C 1
ATOM 1464 O O . LYS A 1 190 ? -1.326 34.267 25.300 1.00 52.12 190 LYS A O 1
ATOM 1470 N N . PHE A 1 191 ? 0.557 33.178 24.758 1.00 45.76 191 PHE A N 1
ATOM 1471 C CA . PHE A 1 191 ? 0.012 31.868 25.130 1.00 45.15 191 PHE A CA 1
ATOM 1472 C C . PHE A 1 191 ? -0.401 31.896 26.596 1.00 45.38 191 PHE A C 1
ATOM 1473 O O . PHE A 1 191 ? -1.521 31.550 26.938 1.00 44.94 191 PHE A O 1
ATOM 1481 N N . LEU A 1 192 ? 0.568 32.217 27.446 1.00 47.46 192 LEU A N 1
ATOM 1482 C CA . LEU A 1 192 ? 0.417 32.291 28.899 1.00 48.26 192 LEU A CA 1
ATOM 1483 C C . LEU A 1 192 ? -0.448 33.417 29.386 1.00 49.05 192 LEU A C 1
ATOM 1484 O O . LEU A 1 192 ? -0.907 33.395 30.517 1.00 52.16 192 LEU A O 1
ATOM 1489 N N . GLY A 1 193 ? -0.639 34.420 28.544 1.00 51.73 193 GLY A N 1
ATOM 1490 C CA . GLY A 1 193 ? -1.409 35.572 28.956 1.00 51.37 193 GLY A CA 1
ATOM 1491 C C . GLY A 1 193 ? -0.457 36.437 29.757 1.00 49.95 193 GLY A C 1
ATOM 1492 O O . GLY A 1 193 ? 0.638 35.992 30.108 1.00 46.22 193 GLY A O 1
ATOM 1493 N N . ASP A 1 194 ? -0.850 37.690 29.953 1.00 49.66 194 ASP A N 1
ATOM 1494 C CA . ASP A 1 194 ? -0.102 38.696 30.693 1.00 50.79 194 ASP A CA 1
ATOM 1495 C C . ASP A 1 194 ? 0.453 38.152 32.004 1.00 49.32 194 ASP A C 1
ATOM 1496 O O . ASP A 1 194 ? -0.268 38.077 32.992 1.00 51.87 194 ASP A O 1
ATOM 1501 N N . ALA A 1 195 ? 1.713 37.733 31.991 1.00 48.45 195 ALA A N 1
ATOM 1502 C CA . ALA A 1 195 ? 2.372 37.207 33.187 1.00 42.80 195 ALA A CA 1
ATOM 1503 C C . ALA A 1 195 ? 3.454 38.213 33.513 1.00 41.87 195 ALA A C 1
ATOM 1504 O O . ALA A 1 195 ? 3.747 39.095 32.701 1.00 36.29 195 ALA A O 1
ATOM 1506 N N . GLU A 1 196 ? 4.015 38.109 34.711 1.00 43.74 196 GLU A N 1
ATOM 1507 C CA . GLU A 1 196 ? 5.066 39.030 35.118 1.00 45.52 196 GLU A CA 1
ATOM 1508 C C . GLU A 1 196 ? 6.405 38.412 34.765 1.00 45.05 196 GLU A C 1
ATOM 1509 O O . GLU A 1 196 ? 6.849 37.447 35.390 1.00 45.10 196 GLU A O 1
ATOM 1515 N N . VAL A 1 197 ? 7.008 38.922 33.695 1.00 44.02 197 VAL A N 1
ATOM 1516 C CA . VAL A 1 197 ? 8.296 38.421 33.243 1.00 36.64 197 VAL A CA 1
ATOM 1517 C C . VAL A 1 197 ? 9.396 39.149 34.007 1.00 35.52 197 VAL A C 1
ATOM 1518 O O . VAL A 1 197 ? 9.407 40.383 34.095 1.00 36.08 197 VAL A O 1
ATOM 1522 N N . VAL A 1 198 ? 10.287 38.393 34.628 1.00 36.86 198 VAL A N 1
ATOM 1523 C CA . VAL A 1 198 ? 11.356 39.043 35.374 1.00 36.74 198 VAL A CA 1
ATOM 1524 C C . VAL A 1 198 ? 12.352 39.651 34.391 1.00 34.71 198 VAL A C 1
ATOM 1525 O O . VAL A 1 198 ? 12.616 39.085 33.345 1.00 33.87 198 VAL A O 1
ATOM 1529 N N . ASP A 1 199 ? 12.789 40.869 34.677 1.00 38.68 199 ASP A N 1
ATOM 1530 C CA . ASP A 1 199 ? 13.791 41.536 33.859 1.00 37.67 199 ASP A CA 1
ATOM 1531 C C . ASP A 1 199 ? 15.103 41.226 34.603 1.00 36.80 199 ASP A C 1
ATOM 1532 O O . ASP A 1 199 ? 15.461 41.892 35.568 1.00 34.13 199 ASP A O 1
ATOM 1537 N N . SER A 1 200 ? 15.763 40.153 34.153 1.00 36.12 200 SER A N 1
ATOM 1538 C CA . SER A 1 200 ? 17.018 39.637 34.707 1.00 33.68 200 SER A CA 1
ATOM 1539 C C . SER A 1 200 ? 18.201 40.619 34.612 1.00 31.97 200 SER A C 1
ATOM 1540 O O . SER A 1 200 ? 19.188 40.490 35.320 1.00 32.02 200 SER A O 1
ATOM 1543 N N . SER A 1 201 ? 18.104 41.543 33.671 1.00 29.80 201 SER A N 1
ATOM 1544 C CA . SER A 1 201 ? 19.107 42.570 33.458 1.00 33.66 201 SER A CA 1
ATOM 1545 C C . SER A 1 201 ? 18.855 43.771 34.411 1.00 35.16 201 SER A C 1
ATOM 1546 O O . SER A 1 201 ? 19.801 44.304 34.984 1.00 37.66 201 SER A O 1
ATOM 1549 N N . GLU A 1 202 ? 17.604 44.215 34.572 1.00 35.68 202 GLU A N 1
ATOM 1550 C CA . GLU A 1 202 ? 17.346 45.324 35.515 1.00 34.32 202 GLU A CA 1
ATOM 1551 C C . GLU A 1 202 ? 17.539 44.848 36.945 1.00 29.59 202 GLU A C 1
ATOM 1552 O O . GLU A 1 202 ? 18.052 45.595 37.771 1.00 28.16 202 GLU A O 1
ATOM 1558 N N . ALA A 1 203 ? 17.180 43.584 37.196 1.00 30.06 203 ALA A N 1
ATOM 1559 C CA . ALA A 1 203 ? 17.305 42.943 38.503 1.00 28.80 203 ALA A CA 1
ATOM 1560 C C . ALA A 1 203 ? 18.735 42.865 38.902 1.00 28.78 203 ALA A C 1
ATOM 1561 O O . ALA A 1 203 ? 19.062 43.181 40.032 1.00 32.01 203 ALA A O 1
ATOM 1563 N N . LEU A 1 204 ? 19.564 42.360 37.987 1.00 28.95 204 LEU A N 1
ATOM 1564 C CA . LEU A 1 204 ? 21.003 42.202 38.203 1.00 25.50 204 LEU A CA 1
ATOM 1565 C C . LEU A 1 204 ? 21.667 43.505 38.538 1.00 32.01 204 LEU A C 1
ATOM 1566 O O . LEU A 1 204 ? 22.215 43.670 39.625 1.00 35.83 204 LEU A O 1
ATOM 1571 N N . SER A 1 205 ? 21.600 44.432 37.586 1.00 36.21 205 SER A N 1
ATOM 1572 C CA . SER A 1 205 ? 22.182 45.767 37.696 1.00 34.43 205 SER A CA 1
ATOM 1573 C C . SER A 1 205 ? 21.962 46.357 39.053 1.00 34.23 205 SER A C 1
ATOM 1574 O O . SER A 1 205 ? 22.909 46.824 39.705 1.00 31.61 205 SER A O 1
ATOM 1577 N N . LEU A 1 206 ? 20.684 46.387 39.425 1.00 33.99 206 LEU A N 1
ATOM 1578 C CA . LEU A 1 206 ? 20.205 46.895 40.704 1.00 34.11 206 LEU A CA 1
ATOM 1579 C C . LEU A 1 206 ? 20.923 46.229 41.884 1.00 31.78 206 LEU A C 1
ATOM 1580 O O . LEU A 1 206 ? 21.410 46.898 42.788 1.00 29.54 206 LEU A O 1
ATOM 1585 N N . SER A 1 207 ? 21.027 44.902 41.802 1.00 31.10 207 SER A N 1
ATOM 1586 C CA . SER A 1 207 ? 21.656 44.037 42.786 1.00 29.63 207 SER A CA 1
ATOM 1587 C C . SER A 1 207 ? 23.104 44.351 43.146 1.00 36.53 207 SER A C 1
ATOM 1588 O O . SER A 1 207 ? 23.631 43.765 44.086 1.00 44.12 207 SER A O 1
ATOM 1591 N N . LEU A 1 208 ? 23.779 45.201 42.361 1.00 36.74 208 LEU A N 1
ATOM 1592 C CA . LEU A 1 208 ? 25.196 45.535 42.615 1.00 30.16 208 LEU A CA 1
ATOM 1593 C C . LEU A 1 208 ? 25.355 46.844 43.375 1.00 26.70 208 LEU A C 1
ATOM 1594 O O . LEU A 1 208 ? 26.459 47.276 43.623 1.00 25.98 208 LEU A O 1
ATOM 1599 N N . HIS A 1 209 ? 24.248 47.493 43.670 1.00 24.60 209 HIS A N 1
ATOM 1600 C CA . HIS A 1 209 ? 24.282 48.771 44.313 1.00 27.15 209 HIS A CA 1
ATOM 1601 C C . HIS A 1 209 ? 25.183 48.930 45.557 1.00 29.74 209 HIS A C 1
ATOM 1602 O O . HIS A 1 209 ? 25.974 49.840 45.587 1.00 29.45 209 HIS A O 1
ATOM 1609 N N . ASN A 1 210 ? 25.190 47.976 46.481 1.00 29.79 210 ASN A N 1
ATOM 1610 C CA . ASN A 1 210 ? 26.019 48.139 47.665 1.00 34.55 210 ASN A CA 1
ATOM 1611 C C . ASN A 1 210 ? 27.493 47.863 47.499 1.00 35.85 210 ASN A C 1
ATOM 1612 O O . ASN A 1 210 ? 28.288 48.267 48.344 1.00 41.04 210 ASN A O 1
ATOM 1617 N N . PHE A 1 211 ? 27.858 47.201 46.409 1.00 32.55 211 PHE A N 1
ATOM 1618 C CA . PHE A 1 211 ? 29.249 46.837 46.176 1.00 28.16 211 PHE A CA 1
ATOM 1619 C C . PHE A 1 211 ? 29.961 47.834 45.286 1.00 28.57 211 PHE A C 1
ATOM 1620 O O . PHE A 1 211 ? 31.160 48.052 45.424 1.00 31.84 211 PHE A O 1
ATOM 1628 N N . ILE A 1 212 ? 29.175 48.528 44.481 1.00 29.03 212 ILE A N 1
ATOM 1629 C CA . ILE A 1 212 ? 29.665 49.509 43.551 1.00 29.34 212 ILE A CA 1
ATOM 1630 C C . ILE A 1 212 ? 29.802 50.927 44.086 1.00 29.13 212 ILE A C 1
ATOM 1631 O O . ILE A 1 212 ? 28.862 51.475 44.644 1.00 37.40 212 ILE A O 1
ATOM 1636 N N . LYS A 1 213 ? 30.974 51.513 43.944 1.00 25.93 213 LYS A N 1
ATOM 1637 C CA . LYS A 1 213 ? 31.123 52.908 44.326 1.00 24.17 213 LYS A CA 1
ATOM 1638 C C . LYS A 1 213 ? 30.978 53.697 43.019 1.00 24.00 213 LYS A C 1
ATOM 1639 O O . LYS A 1 213 ? 31.805 53.574 42.137 1.00 17.57 213 LYS A O 1
ATOM 1645 N N . ASP A 1 214 ? 29.861 54.398 42.851 1.00 24.26 214 ASP A N 1
ATOM 1646 C CA . ASP A 1 214 ? 29.680 55.182 41.638 1.00 25.75 214 ASP A CA 1
ATOM 1647 C C . ASP A 1 214 ? 30.787 56.229 41.501 1.00 27.77 214 ASP A C 1
ATOM 1648 O O . ASP A 1 214 ? 30.598 57.398 41.772 1.00 31.15 214 ASP A O 1
ATOM 1653 N N . ASP A 1 215 ? 31.912 55.808 40.947 1.00 34.60 215 ASP A N 1
ATOM 1654 C CA . ASP A 1 215 ? 33.073 56.663 40.783 1.00 37.45 215 ASP A CA 1
ATOM 1655 C C . ASP A 1 215 ? 33.956 56.154 39.636 1.00 38.01 215 ASP A C 1
ATOM 1656 O O . ASP A 1 215 ? 34.082 54.959 39.410 1.00 37.42 215 ASP A O 1
ATOM 1661 N N . GLY A 1 216 ? 34.598 57.063 38.932 1.00 36.34 216 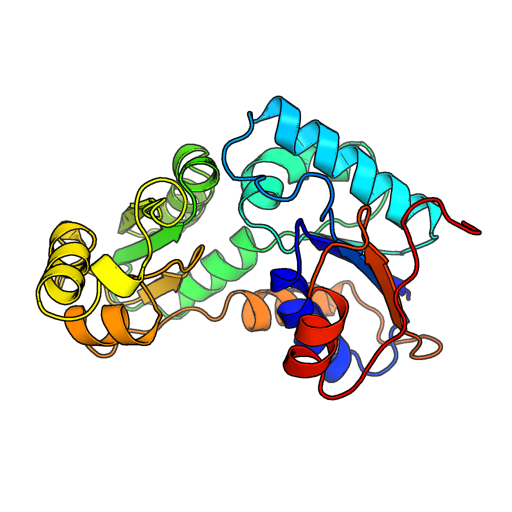GLY A N 1
ATOM 1662 C CA . GLY A 1 216 ? 35.459 56.644 37.852 1.00 36.31 216 GLY A CA 1
ATOM 1663 C C . GLY A 1 216 ? 35.391 57.630 36.718 1.00 38.74 216 GLY A C 1
ATOM 1664 O O . GLY A 1 216 ? 34.515 58.472 36.681 1.00 39.44 216 GLY A O 1
ATOM 1665 N N . SER A 1 217 ? 36.260 57.419 35.741 1.00 42.18 217 SER A N 1
ATOM 1666 C CA . SER A 1 217 ? 36.424 58.268 34.575 1.00 41.70 217 SER A CA 1
ATOM 1667 C C . SER A 1 217 ? 35.279 58.194 33.558 1.00 41.76 217 SER A C 1
ATOM 1668 O O . SER A 1 217 ? 35.321 58.873 32.521 1.00 43.93 217 SER A O 1
ATOM 1671 N N . SER A 1 218 ? 34.267 57.379 33.864 1.00 38.28 218 SER A N 1
ATOM 1672 C CA . SER A 1 218 ? 33.099 57.153 33.004 1.00 33.46 218 SER A CA 1
ATOM 1673 C C . SER A 1 218 ? 33.407 56.453 31.683 1.00 31.33 218 SER A C 1
ATOM 1674 O O . SER A 1 218 ? 32.542 56.360 30.825 1.00 34.55 218 SER A O 1
ATOM 1677 N N . SER A 1 219 ? 34.587 55.849 31.590 1.00 29.58 219 SER A N 1
ATOM 1678 C CA . SER A 1 219 ? 35.026 55.128 30.392 1.00 29.52 219 SER A CA 1
ATOM 1679 C C . SER A 1 219 ? 34.260 53.841 30.030 1.00 28.83 219 SER A C 1
ATOM 1680 O O . SER A 1 219 ? 33.547 53.269 30.843 1.00 31.28 219 SER A O 1
ATOM 1683 N N . LEU A 1 220 ? 34.498 53.345 28.816 1.00 24.26 220 LEU A N 1
ATOM 1684 C CA . LEU A 1 220 ? 33.863 52.123 28.339 1.00 22.49 220 LEU A CA 1
ATOM 1685 C C . LEU A 1 220 ? 34.770 51.437 27.318 1.00 25.46 220 LEU A C 1
ATOM 1686 O O . LEU A 1 220 ? 35.175 52.061 26.323 1.00 29.11 220 LEU A O 1
ATOM 1691 N N . GLU A 1 221 ? 35.115 50.175 27.592 1.00 20.92 221 GLU A N 1
ATOM 1692 C CA . GLU A 1 221 ? 35.954 49.405 26.667 1.00 20.12 221 GLU A CA 1
ATOM 1693 C C . GLU A 1 221 ? 35.271 48.062 26.343 1.00 19.80 221 GLU A C 1
ATOM 1694 O O . GLU A 1 221 ? 34.919 47.314 27.251 1.00 21.59 221 GLU A O 1
ATOM 1700 N N . LEU A 1 222 ? 35.164 47.741 25.062 1.00 22.09 222 LEU A N 1
ATOM 1701 C CA . LEU A 1 222 ? 34.504 46.552 24.576 1.00 19.55 222 LEU A CA 1
ATOM 1702 C C . LEU A 1 222 ? 35.525 45.597 23.941 1.00 22.07 222 LEU A C 1
ATOM 1703 O O . LEU A 1 222 ? 36.306 45.978 23.096 1.00 21.29 222 LEU A O 1
ATOM 1708 N N . PHE A 1 223 ? 35.540 44.353 24.419 1.00 21.70 223 PHE A N 1
ATOM 1709 C CA . PHE A 1 223 ? 36.485 43.319 23.971 1.00 19.43 223 PHE A CA 1
ATOM 1710 C C . PHE A 1 223 ? 35.686 42.077 23.556 1.00 22.00 223 PHE A C 1
ATOM 1711 O O . PHE A 1 223 ? 34.568 41.889 24.012 1.00 20.97 223 PHE A O 1
ATOM 1719 N N . PHE A 1 224 ? 36.200 41.277 22.612 1.00 23.14 224 PHE A N 1
ATOM 1720 C CA . PHE A 1 224 ? 35.515 40.031 22.142 1.00 20.46 224 PHE A CA 1
ATOM 1721 C C . PHE A 1 224 ? 36.683 39.197 21.618 1.00 17.68 224 PHE A C 1
ATOM 1722 O O . PHE A 1 224 ? 37.665 39.799 21.221 1.00 13.16 224 PHE A O 1
ATOM 1730 N N . THR A 1 225 ? 36.626 37.865 21.754 1.00 20.41 225 THR A N 1
ATOM 1731 C CA . THR A 1 225 ? 37.680 36.953 21.315 1.00 25.78 225 THR A CA 1
ATOM 1732 C C . THR A 1 225 ? 37.537 36.499 19.873 1.00 38.46 225 THR A C 1
ATOM 1733 O O . THR A 1 225 ? 38.167 35.526 19.470 1.00 44.75 225 THR A O 1
ATOM 1737 N N . ASP A 1 226 ? 36.658 37.162 19.126 1.00 41.81 226 ASP A N 1
ATOM 1738 C CA . ASP A 1 226 ? 36.431 36.866 17.717 1.00 38.56 226 ASP A CA 1
ATOM 1739 C C . ASP A 1 226 ? 35.612 37.981 17.133 1.00 38.91 226 ASP A C 1
ATOM 1740 O O . ASP A 1 226 ? 34.467 38.198 17.541 1.00 36.17 226 ASP A O 1
ATOM 1745 N N . LEU A 1 227 ? 36.223 38.714 16.209 1.00 43.08 227 LEU A N 1
ATOM 1746 C CA . LEU A 1 227 ? 35.580 39.827 15.531 1.00 44.21 227 LEU A CA 1
ATOM 1747 C C . LEU A 1 227 ? 34.557 39.259 14.520 1.00 47.09 227 LEU A C 1
ATOM 1748 O O . LEU A 1 227 ? 34.595 39.543 13.316 1.00 46.37 227 LEU A O 1
ATOM 1753 N N . SER A 1 228 ? 33.653 38.433 15.048 1.00 48.05 228 SER A N 1
ATOM 1754 C CA . SER A 1 228 ? 32.606 37.761 14.300 1.00 44.09 228 SER A CA 1
ATOM 1755 C C . SER A 1 228 ? 31.917 38.693 13.297 1.00 42.76 228 SER A C 1
ATOM 1756 O O . SER A 1 228 ? 32.117 39.912 13.325 1.00 36.52 228 SER A O 1
ATOM 1759 N N . PRO A 1 229 ? 31.133 38.122 12.369 1.00 45.51 229 PRO A N 1
ATOM 1760 C CA . PRO A 1 229 ? 30.407 38.875 11.339 1.00 45.99 229 PRO A CA 1
ATOM 1761 C C . PRO A 1 229 ? 29.787 40.209 11.757 1.00 47.69 229 PRO A C 1
ATOM 1762 O O . PRO A 1 229 ? 30.496 41.206 11.887 1.00 48.91 229 PRO A O 1
ATOM 1766 N N . ASN A 1 230 ? 28.479 40.198 11.999 1.00 45.53 230 ASN A N 1
ATOM 1767 C CA . ASN A 1 230 ? 27.713 41.390 12.349 1.00 43.73 230 ASN A CA 1
ATOM 1768 C C . ASN A 1 230 ? 27.807 41.887 13.773 1.00 40.03 230 ASN A C 1
ATOM 1769 O O . ASN A 1 230 ? 26.915 42.603 14.234 1.00 38.98 230 ASN A O 1
ATOM 1774 N N . LEU A 1 231 ? 28.845 41.462 14.485 1.00 40.87 231 LEU A N 1
ATOM 1775 C CA . LEU A 1 231 ? 29.110 41.883 15.860 1.00 39.26 231 LEU A CA 1
ATOM 1776 C C . LEU A 1 231 ? 28.916 43.394 15.904 1.00 39.25 231 LEU A C 1
ATOM 1777 O O . LEU A 1 231 ? 27.912 43.899 16.396 1.00 44.98 231 LEU A O 1
ATOM 1782 N N . GLN A 1 232 ? 29.820 44.080 15.217 1.00 39.18 232 GLN A N 1
ATOM 1783 C CA . GLN A 1 232 ? 29.869 45.525 15.116 1.00 40.67 232 GLN A CA 1
ATOM 1784 C C . GLN A 1 232 ? 28.527 46.201 14.859 1.00 41.06 232 GLN A C 1
ATOM 1785 O O . GLN A 1 232 ? 28.266 47.292 15.380 1.00 43.16 232 GLN A O 1
ATOM 1791 N N . PHE A 1 233 ? 27.692 45.575 14.030 1.00 41.30 233 PHE A N 1
ATOM 1792 C CA . PHE A 1 233 ? 26.359 46.099 13.677 1.00 33.81 233 PHE A CA 1
ATOM 1793 C C . PHE A 1 233 ? 25.377 45.989 14.878 1.00 29.83 233 PHE A C 1
ATOM 1794 O O . PHE A 1 233 ? 24.560 46.893 15.171 1.00 18.13 233 PHE A O 1
ATOM 1802 N N . LEU A 1 234 ? 25.435 44.831 15.523 1.00 30.81 234 LEU A N 1
ATOM 1803 C CA . LEU A 1 234 ? 24.618 44.500 16.695 1.00 31.12 234 LEU A CA 1
ATOM 1804 C C . LEU A 1 234 ? 24.906 45.462 17.835 1.00 31.37 234 LEU A C 1
ATOM 1805 O O . LEU A 1 234 ? 23.993 45.935 18.530 1.00 35.26 234 LEU A O 1
ATOM 1810 N N . ILE A 1 235 ? 26.185 45.752 18.011 1.00 27.52 235 ILE A N 1
ATOM 1811 C CA . ILE A 1 235 ? 26.680 46.679 19.038 1.00 21.90 235 ILE A CA 1
ATOM 1812 C C . ILE A 1 235 ? 26.020 48.024 18.860 1.00 26.52 235 ILE A C 1
ATOM 1813 O O . ILE A 1 235 ? 25.537 48.615 19.830 1.00 29.99 235 ILE A O 1
ATOM 1818 N N . LYS A 1 236 ? 25.993 48.459 17.597 1.00 35.20 236 LYS A N 1
ATOM 1819 C C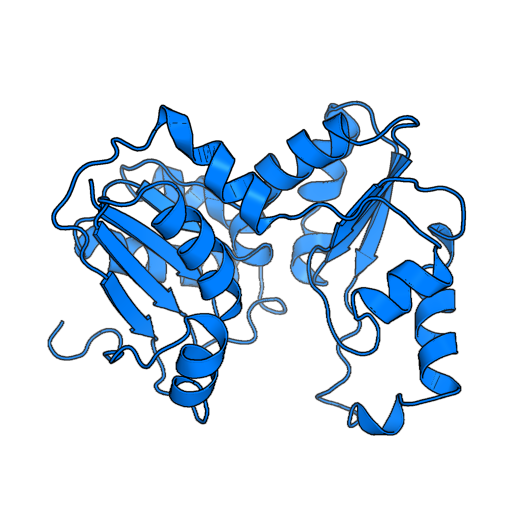A . LYS A 1 236 ? 25.405 49.715 17.126 1.00 39.38 236 LYS A CA 1
ATOM 1820 C C . LYS A 1 236 ? 23.918 49.828 17.489 1.00 37.87 236 LYS A C 1
ATOM 1821 O O . LYS A 1 236 ? 23.493 50.858 17.991 1.00 35.99 236 LYS A O 1
ATOM 1827 N N . LEU A 1 237 ? 23.168 48.757 17.235 1.00 37.38 237 LEU A N 1
ATOM 1828 C CA . LEU A 1 237 ? 21.729 48.658 17.499 1.00 41.98 237 LEU A CA 1
ATOM 1829 C C . LEU A 1 237 ? 21.353 48.599 18.998 1.00 44.14 237 LEU A C 1
ATOM 1830 O O . LEU A 1 237 ? 20.337 49.163 19.403 1.00 49.30 237 LEU A O 1
ATOM 1835 N N . ILE A 1 238 ? 22.146 47.875 19.797 1.00 40.27 238 ILE A N 1
ATOM 1836 C CA . ILE A 1 238 ? 21.882 47.719 21.241 1.00 35.37 238 ILE A CA 1
ATOM 1837 C C . ILE A 1 238 ? 22.312 48.911 22.078 1.00 34.75 238 ILE A C 1
ATOM 1838 O O . ILE A 1 238 ? 21.546 49.383 22.916 1.00 38.29 238 ILE A O 1
ATOM 1843 N N . LEU A 1 239 ? 23.519 49.409 21.833 1.00 33.75 239 LEU A N 1
ATOM 1844 C CA . LEU A 1 239 ? 24.038 50.550 22.572 1.00 35.32 239 LEU A CA 1
ATOM 1845 C C . LEU A 1 239 ? 23.528 51.929 22.108 1.00 37.04 239 LEU A C 1
ATOM 1846 O O . LEU A 1 239 ? 23.537 52.878 22.877 1.00 39.45 239 LEU A O 1
ATOM 1851 N N . GLY A 1 240 ? 23.109 52.043 20.850 1.00 42.11 240 GLY A N 1
ATOM 1852 C CA . GLY A 1 240 ? 22.608 53.320 20.330 1.00 43.16 240 GLY A CA 1
ATOM 1853 C C . GLY A 1 240 ? 23.564 54.049 19.386 1.00 48.54 240 GLY A C 1
ATOM 1854 O O . GLY A 1 240 ? 23.155 54.935 18.629 1.00 52.51 240 GLY A O 1
ATOM 1855 N N . ARG A 1 241 ? 24.855 53.751 19.504 1.00 45.69 241 ARG A N 1
ATOM 1856 C CA . ARG A 1 241 ? 25.854 54.332 18.635 1.00 44.07 241 ARG A CA 1
ATOM 1857 C C . ARG A 1 241 ? 26.840 53.236 18.306 1.00 42.01 241 ARG A C 1
ATOM 1858 O O . ARG A 1 241 ? 26.537 52.054 18.471 1.00 38.65 241 ARG A O 1
ATOM 1866 N N . ASP A 1 242 ? 27.981 53.620 17.752 1.00 42.11 242 ASP A N 1
ATOM 1867 C CA . ASP A 1 242 ? 29.002 52.661 17.414 1.00 44.50 242 ASP A CA 1
ATOM 1868 C C . ASP A 1 242 ? 30.111 52.810 18.416 1.00 43.06 242 ASP A C 1
ATOM 1869 O O . ASP A 1 242 ? 30.590 53.926 18.710 1.00 42.02 242 ASP A O 1
ATOM 1874 N N . TYR A 1 243 ? 30.474 51.691 19.007 1.00 42.19 243 TYR A N 1
ATOM 1875 C CA . TYR A 1 243 ? 31.571 51.714 19.943 1.00 42.48 243 TYR A CA 1
ATOM 1876 C C . TYR A 1 243 ? 32.614 50.827 19.313 1.00 39.62 243 TYR A C 1
ATOM 1877 O O . TYR A 1 243 ? 32.298 49.776 18.748 1.00 41.38 243 TYR A O 1
ATOM 1886 N N . PRO A 1 244 ? 33.847 51.324 19.233 1.00 36.77 244 PRO A N 1
ATOM 1887 C CA . PRO A 1 244 ? 34.962 50.573 18.650 1.00 33.07 244 PRO A CA 1
ATOM 1888 C C . PRO A 1 244 ? 35.209 49.410 19.587 1.00 32.47 244 PRO A C 1
ATOM 1889 O O . PRO A 1 244 ? 35.070 49.576 20.796 1.00 34.57 244 PRO A O 1
ATOM 1893 N N . VAL A 1 245 ? 35.447 48.224 19.042 1.00 26.90 245 VAL A N 1
ATOM 1894 C CA . VAL A 1 245 ? 35.732 47.051 19.860 1.00 21.65 245 VAL A CA 1
ATOM 1895 C C . VAL A 1 245 ? 37.217 46.764 19.568 1.00 25.09 245 VAL A C 1
ATOM 1896 O O . VAL A 1 245 ? 37.804 47.407 18.691 1.00 29.42 245 VAL A O 1
ATOM 1900 N N . LYS A 1 246 ? 37.854 45.940 20.388 1.00 20.73 246 LYS A N 1
ATOM 1901 C CA . LYS A 1 246 ? 39.240 45.559 20.175 1.00 18.15 246 LYS A CA 1
ATOM 1902 C C . LYS A 1 246 ? 39.200 44.032 20.245 1.00 17.73 246 LYS A C 1
ATOM 1903 O O . LYS A 1 246 ? 38.154 43.451 20.556 1.00 19.58 246 LYS A O 1
ATOM 1909 N N . LEU A 1 247 ? 40.248 43.357 19.812 1.00 22.22 247 LEU A N 1
ATOM 1910 C CA . LEU A 1 247 ? 40.218 41.891 19.891 1.00 26.35 247 LEU A CA 1
ATOM 1911 C C . LEU A 1 247 ? 40.935 41.442 21.146 1.00 25.87 247 LEU A C 1
ATOM 1912 O O . LEU A 1 247 ? 42.023 41.925 21.436 1.00 18.91 247 LEU A O 1
ATOM 1917 N N . ALA A 1 248 ? 40.347 40.458 21.830 1.00 26.22 248 ALA A N 1
ATOM 1918 C CA . ALA A 1 248 ? 40.890 39.920 23.066 1.00 26.30 248 ALA A CA 1
ATOM 1919 C C . ALA A 1 248 ? 42.245 39.311 22.794 1.00 29.88 248 ALA A C 1
ATOM 1920 O O . ALA A 1 248 ? 42.358 38.255 22.176 1.00 31.96 248 ALA A O 1
ATOM 1922 N N . GLU A 1 249 ? 43.248 40.011 23.311 1.00 35.33 249 GLU A N 1
ATOM 1923 C CA . GLU A 1 249 ? 44.654 39.701 23.219 1.00 41.48 249 GLU A CA 1
ATOM 1924 C C . GLU A 1 249 ? 45.186 40.353 21.944 1.00 49.66 249 GLU A C 1
ATOM 1925 O O . GLU A 1 249 ? 45.887 39.759 21.121 1.00 52.48 249 GLU A O 1
ATOM 1931 N N . GLY A 1 250 ? 44.786 41.616 21.797 1.00 58.56 250 GLY A N 1
ATOM 1932 C CA . GLY A 1 250 ? 45.196 42.425 20.667 1.00 64.25 250 GLY A CA 1
ATOM 1933 C C . GLY A 1 250 ? 46.400 43.226 21.092 1.00 66.13 250 GLY A C 1
ATOM 1934 O O . GLY A 1 250 ? 47.459 42.641 21.342 1.00 66.32 250 GLY A O 1
ATOM 1935 N N . VAL A 1 251 ? 46.260 44.550 21.175 1.00 64.69 251 VAL A N 1
ATOM 1936 C CA . VAL A 1 251 ? 47.379 45.392 21.614 1.00 65.05 251 VAL A CA 1
ATOM 1937 C C . VAL A 1 251 ? 47.636 44.905 23.038 1.00 65.14 251 VAL A C 1
ATOM 1938 O O . VAL A 1 251 ? 48.784 44.790 23.481 1.00 64.13 251 VAL A O 1
ATOM 1942 N N . PHE A 1 252 ? 46.525 44.515 23.668 1.00 64.89 252 PHE A N 1
ATOM 1943 C CA . PHE A 1 252 ? 46.416 44.011 25.037 1.00 61.59 252 PHE A CA 1
ATOM 1944 C C . PHE A 1 252 ? 45.965 45.122 25.976 1.00 62.22 252 PHE A C 1
ATOM 1945 O O . PHE A 1 252 ? 44.963 45.797 25.713 1.00 59.44 252 PHE A O 1
#

B-factor: mean 36.24, std 15.19, range [2.0, 78.79]

Radius of gyration: 18.09 Å; Cα contacts (8 Å, |Δi|>4): 480; chains: 1; bounding box: 50×38×40 Å